Protein 3JXV (pdb70)

InterPro domains:
  IPR001179 FKBP-type peptidyl-prolyl cis-trans isomerase domain [PF00254] (55-145)
  IPR001179 FKBP-type peptidyl-prolyl cis-trans isomerase domain [PF00254] (171-262)
  IPR001179 FKBP-type peptidyl-prolyl cis-trans isomerase domain [PF00254] (287-381)
  IPR001179 FKBP-type peptidyl-prolyl cis-trans isomerase domain [PS50059] (60-148)
  IPR001179 FKBP-type peptidyl-prolyl cis-trans isomerase domain [PS50059] (176-265)
  IPR001179 FKBP-type peptidyl-prolyl cis-trans isomerase domain [PS50059] (293-384)
  IPR011990 Tetratricopeptide-like helical domain superfamily [G3DSA:1.25.40.10] (387-544)
  IPR011990 Tetratricopeptide-like helical domain superfamily [SSF48452] (394-549)
  IPR019734 Tetratricopeptide repeat [PF00515] (484-517)
  IPR019734 Tetratricopeptide repeat [PS50005] (484-517)
  IPR019734 Tetratricopeptide repeat [SM00028] (401-434)
  IPR019734 Tetratricopeptide repeat [SM00028] (450-483)
  IPR019734 Tetratricopeptide repeat [SM00028] (484-517)
  IPR046357 Peptidyl-prolyl cis-trans isomerase domain superfamily [G3DSA:3.10.50.40] (34-151)
  IPR046357 Peptidyl-prolyl cis-trans isomerase domain superfamily [G3DSA:3.10.50.40] (152-265)
  IPR046357 Peptidyl-prolyl cis-trans isomerase domain superfamily [G3DSA:3.10.50.40] (266-386)
  IPR050754 Peptidyl-prolyl cis-trans isomerase FKBP4/5/8-like [PTHR46512] (267-557)

Structure (mmCIF, N/CA/C/O backbone):
data_3JXV
#
_entry.id   3JXV
#
_cell.length_a   69.168
_cell.length_b   31.322
_cell.length_c   96.716
_cell.angle_alpha   90.00
_cell.angle_beta   98.46
_cell.angle_gamma   90.00
#
_symmetry.space_group_name_H-M   'P 1 21 1'
#
loop_
_entity.id
_entity.type
_entity.pdbx_description
1 polymer '70 kDa peptidyl-prolyl isomerase'
2 water water
#
loop_
_atom_site.group_PDB
_atom_site.id
_atom_site.type_symbol
_atom_site.label_atom_id
_atom_site.label_alt_id
_atom_site.label_comp_id
_atom_site.label_asym_id
_atom_site.label_entity_id
_atom_site.label_seq_id
_atom_site.pdbx_PDB_ins_code
_atom_site.Cartn_x
_atom_site.Cartn_y
_atom_site.Cartn_z
_atom_site.occupancy
_atom_site.B_iso_or_equiv
_atom_site.auth_seq_id
_atom_site.auth_comp_id
_atom_site.auth_asym_id
_atom_site.auth_atom_id
_atom_site.pdbx_PDB_model_num
ATOM 1 N N . THR A 1 118 ? 29.344 22.434 84.496 1.00 63.47 148 THR A N 1
ATOM 2 C CA . THR A 1 118 ? 28.608 21.964 83.257 1.00 62.64 148 THR A CA 1
ATOM 3 C C . THR A 1 118 ? 28.652 20.445 83.065 1.00 61.09 148 THR A C 1
ATOM 4 O O . THR A 1 118 ? 29.622 19.790 83.425 1.00 61.24 148 THR A O 1
ATOM 8 N N . SER A 1 119 ? 27.592 19.884 82.498 1.00 59.76 149 SER A N 1
ATOM 9 C CA . SER A 1 119 ? 27.466 18.417 82.394 1.00 58.83 149 SER A CA 1
ATOM 10 C C . SER A 1 119 ? 28.392 17.837 81.307 1.00 57.01 149 SER A C 1
ATOM 11 O O . SER A 1 119 ? 28.484 18.397 80.245 1.00 56.42 149 SER A O 1
ATOM 14 N N . VAL A 1 120 ? 29.079 16.744 81.603 1.00 55.55 150 VAL A N 1
ATOM 15 C CA . VAL A 1 120 ? 30.042 16.132 80.697 1.00 54.68 150 VAL A CA 1
ATOM 16 C C . VAL A 1 120 ? 29.936 14.631 80.885 1.00 55.22 150 VAL A C 1
ATOM 17 O O . VAL A 1 120 ? 30.237 14.115 81.981 1.00 56.47 150 VAL A O 1
ATOM 21 N N . ARG A 1 121 ? 29.498 13.907 79.861 1.00 53.69 151 ARG A N 1
ATOM 22 C CA . ARG A 1 121 ? 29.304 12.470 80.045 1.00 52.65 151 ARG A CA 1
ATOM 23 C C . ARG A 1 121 ? 30.294 11.643 79.285 1.00 52.37 151 ARG A C 1
ATOM 24 O O . ARG A 1 121 ? 30.569 11.877 78.099 1.00 51.62 151 ARG A O 1
ATOM 32 N N . ASP A 1 122 ? 30.768 10.609 79.953 1.00 52.18 152 ASP A N 1
ATOM 33 C CA . ASP A 1 122 ? 31.611 9.637 79.311 1.00 53.54 152 ASP A CA 1
ATOM 34 C C . ASP A 1 122 ? 30.665 8.613 78.791 1.00 52.53 152 ASP A C 1
ATOM 35 O O . ASP A 1 122 ? 30.442 7.570 79.417 1.00 51.93 152 ASP A O 1
ATOM 40 N N . ILE A 1 123 ? 30.125 8.888 77.604 1.00 51.73 153 ILE A N 1
ATOM 41 C CA . ILE A 1 123 ? 28.940 8.160 77.168 1.00 51.42 153 ILE A CA 1
ATOM 42 C C . ILE A 1 123 ? 29.301 6.765 76.731 1.00 52.34 153 ILE A C 1
ATOM 43 O O . ILE A 1 123 ? 28.455 5.878 76.739 1.00 52.49 153 ILE A O 1
ATOM 48 N N . ALA A 1 124 ? 30.565 6.566 76.344 1.00 52.65 154 ALA A N 1
ATOM 49 C CA . ALA A 1 124 ? 31.059 5.261 75.907 1.00 54.07 154 ALA A CA 1
ATOM 50 C C . ALA A 1 124 ? 31.607 4.475 77.114 1.00 55.86 154 ALA A C 1
ATOM 51 O O . ALA A 1 124 ? 31.802 3.251 77.027 1.00 56.47 154 ALA A O 1
ATOM 53 N N . LYS A 1 125 ? 31.841 5.207 78.216 1.00 56.97 155 LYS A N 1
ATOM 54 C CA . LYS A 1 125 ? 32.350 4.688 79.486 1.00 58.72 155 LYS A CA 1
ATOM 55 C C . LYS A 1 125 ? 33.786 4.187 79.278 1.00 58.84 155 LYS A C 1
ATOM 56 O O . LYS A 1 125 ? 34.185 3.142 79.808 1.00 59.31 155 LYS A O 1
ATOM 62 N N . ASP A 1 126 ? 34.518 4.988 78.500 1.00 58.09 156 ASP A N 1
ATOM 63 C CA . ASP A 1 126 ? 35.801 4.682 77.882 1.00 57.22 156 ASP A CA 1
ATOM 64 C C . ASP A 1 126 ? 36.741 5.842 78.041 1.00 55.61 156 ASP A C 1
ATOM 65 O O . ASP A 1 126 ? 37.916 5.683 77.856 1.00 56.71 156 ASP A O 1
ATOM 70 N N . GLY A 1 127 ? 36.223 7.030 78.308 1.00 54.34 157 GLY A N 1
ATOM 71 C CA . GLY A 1 127 ? 36.955 8.271 77.967 1.00 53.10 157 GLY A CA 1
ATOM 72 C C . GLY A 1 127 ? 37.026 8.440 76.426 1.00 51.62 157 GLY A C 1
ATOM 73 O O . GLY A 1 127 ? 37.517 9.448 75.897 1.00 51.79 157 GLY A O 1
ATOM 74 N N . GLY A 1 128 ? 36.519 7.438 75.721 1.00 49.81 158 GLY A N 1
ATOM 75 C CA . GLY A 1 128 ? 36.389 7.481 74.249 1.00 48.15 158 GLY A CA 1
ATOM 76 C C . GLY A 1 128 ? 35.615 8.686 73.741 1.00 46.21 158 GLY A C 1
ATOM 77 O O . GLY A 1 128 ? 36.018 9.333 72.793 1.00 45.79 158 GLY A O 1
ATOM 78 N N . ILE A 1 129 ? 34.485 8.998 74.351 1.00 44.04 159 ILE A N 1
ATOM 79 C CA . ILE A 1 129 ? 33.724 10.166 73.915 1.00 42.66 159 ILE A CA 1
ATOM 80 C C . ILE A 1 129 ? 33.240 10.905 75.113 1.00 42.52 159 ILE A C 1
ATOM 81 O O . ILE A 1 129 ? 32.534 10.328 75.923 1.00 40.85 159 ILE A O 1
ATOM 86 N N . PHE A 1 130 ? 33.565 12.184 75.210 1.00 42.74 160 PHE A N 1
ATOM 87 C CA . PHE A 1 130 ? 32.988 12.944 76.274 1.00 44.82 160 PHE A CA 1
ATOM 88 C C . PHE A 1 130 ? 32.001 13.890 75.652 1.00 45.19 160 PHE A C 1
ATOM 89 O O . PHE A 1 130 ? 32.374 14.712 74.803 1.00 44.23 160 PHE A O 1
ATOM 97 N N . LYS A 1 131 ? 30.758 13.818 76.107 1.00 44.48 161 LYS A N 1
ATOM 98 C CA . LYS A 1 131 ? 29.798 14.775 75.635 1.00 43.99 161 LYS A CA 1
ATOM 99 C C . LYS A 1 131 ? 29.658 15.896 76.617 1.00 43.82 161 LYS A C 1
ATOM 100 O O . LYS A 1 131 ? 29.347 15.676 77.767 1.00 45.31 161 LYS A O 1
ATOM 106 N N . LYS A 1 132 ? 29.792 17.123 76.176 1.00 42.98 162 LYS A N 1
ATOM 107 C CA . LYS A 1 132 ? 29.613 18.273 77.053 1.00 44.43 162 LYS A CA 1
ATOM 108 C C . LYS A 1 132 ? 28.389 19.068 76.654 1.00 44.20 162 LYS A C 1
ATOM 109 O O . LYS A 1 132 ? 28.334 19.566 75.540 1.00 43.01 162 LYS A O 1
ATOM 115 N N . ILE A 1 133 ? 27.421 19.182 77.562 1.00 44.48 163 ILE A N 1
ATOM 116 C CA . ILE A 1 133 ? 26.131 19.787 77.275 1.00 45.02 163 ILE A CA 1
ATOM 117 C C . ILE A 1 133 ? 26.232 21.285 77.302 1.00 46.38 163 ILE A C 1
ATOM 118 O O . ILE A 1 133 ? 26.506 21.851 78.361 1.00 47.35 163 ILE A O 1
ATOM 123 N N . LEU A 1 134 ? 26.070 21.945 76.154 1.00 45.80 164 LEU A N 1
ATOM 124 C CA . LEU A 1 134 ? 26.025 23.399 76.061 1.00 47.23 164 LEU A CA 1
ATOM 125 C C . LEU A 1 134 ? 24.600 23.996 76.144 1.00 48.83 164 LEU A C 1
ATOM 126 O O . LEU A 1 134 ? 24.408 25.197 76.503 1.00 49.46 164 LEU A O 1
ATOM 131 N N . LYS A 1 135 ? 23.604 23.180 75.778 1.00 48.76 165 LYS A N 1
ATOM 132 C CA . LYS A 1 135 ? 22.188 23.598 75.834 1.00 48.22 165 LYS A CA 1
ATOM 133 C C . LYS A 1 135 ? 21.431 22.328 76.084 1.00 48.36 165 LYS A C 1
ATOM 134 O O . LYS A 1 135 ? 21.623 21.338 75.392 1.00 46.09 165 LYS A O 1
ATOM 140 N N . GLU A 1 136 ? 20.633 22.338 77.148 1.00 48.00 166 GLU A N 1
ATOM 141 C CA . GLU A 1 136 ? 19.845 21.199 77.548 1.00 49.66 166 GLU A CA 1
ATOM 142 C C . GLU A 1 136 ? 18.693 21.034 76.576 1.00 49.10 166 GLU A C 1
ATOM 143 O O . GLU A 1 136 ? 18.163 22.015 76.104 1.00 47.48 166 GLU A O 1
ATOM 149 N N . GLY A 1 137 ? 18.320 19.796 76.299 1.00 49.30 167 GLY A N 1
ATOM 150 C CA . GLY A 1 137 ? 17.205 19.565 75.408 1.00 52.91 167 GLY A CA 1
ATOM 151 C C . GLY A 1 137 ? 15.904 19.479 76.174 1.00 55.41 167 GLY A C 1
ATOM 152 O O . GLY A 1 137 ? 15.895 19.559 77.409 1.00 55.68 167 GLY A O 1
ATOM 153 N N . ASP A 1 138 ? 14.809 19.308 75.449 1.00 57.13 168 ASP A N 1
ATOM 154 C CA . ASP A 1 138 ? 13.478 19.248 76.019 1.00 59.96 168 ASP A CA 1
ATOM 155 C C . ASP A 1 138 ? 13.085 17.793 76.255 1.00 60.47 168 ASP A C 1
ATOM 156 O O . ASP A 1 138 ? 13.497 16.908 75.504 1.00 61.67 168 ASP A O 1
ATOM 161 N N . LYS A 1 139 ? 12.303 17.541 77.305 1.00 61.23 169 LYS A N 1
ATOM 162 C CA . LYS A 1 139 ? 11.552 16.278 77.466 1.00 61.68 169 LYS A CA 1
ATOM 163 C C . LYS A 1 139 ? 12.315 15.178 78.145 1.00 61.39 169 LYS A C 1
ATOM 164 O O . LYS A 1 139 ? 13.301 15.428 78.791 1.00 62.97 169 LYS A O 1
ATOM 170 N N . TRP A 1 140 ? 11.844 13.947 78.036 1.00 61.12 170 TRP A N 1
ATOM 171 C CA . TRP A 1 140 ? 12.618 12.836 78.552 1.00 60.91 170 TRP A CA 1
ATOM 172 C C . TRP A 1 140 ? 13.157 11.900 77.461 1.00 57.69 170 TRP A C 1
ATOM 173 O O . TRP A 1 140 ? 14.000 11.058 77.724 1.00 57.54 170 TRP A O 1
ATOM 184 N N . GLU A 1 141 ? 12.682 12.041 76.242 1.00 53.41 171 GLU A N 1
ATOM 185 C CA . GLU A 1 141 ? 12.939 11.007 75.264 1.00 50.72 171 GLU A CA 1
ATOM 186 C C . GLU A 1 141 ? 14.332 11.245 74.634 1.00 45.39 171 GLU A C 1
ATOM 187 O O . GLU A 1 141 ? 14.748 12.394 74.479 1.00 42.88 171 GLU A O 1
ATOM 193 N N . ASN A 1 142 ? 15.008 10.153 74.335 1.00 42.61 172 ASN A N 1
ATOM 194 C CA . ASN A 1 142 ? 16.248 10.103 73.477 1.00 40.88 172 ASN A CA 1
ATOM 195 C C . ASN A 1 142 ? 15.940 9.199 72.291 1.00 38.98 172 ASN A C 1
ATOM 196 O O . ASN A 1 142 ? 15.215 8.248 72.405 1.00 37.58 172 ASN A O 1
ATOM 201 N N . PRO A 1 143 ? 16.599 9.432 71.162 1.00 37.30 173 PRO A N 1
ATOM 202 C CA . PRO A 1 143 ? 16.412 8.506 70.073 1.00 36.05 173 PRO A CA 1
ATOM 203 C C . PRO A 1 143 ? 17.058 7.137 70.305 1.00 36.64 173 PRO A C 1
ATOM 204 O O . PRO A 1 143 ? 18.019 7.073 71.028 1.00 38.07 173 PRO A O 1
ATOM 208 N N . LYS A 1 144 ? 16.622 6.114 69.566 1.00 34.74 174 LYS A N 1
ATOM 209 C CA . LYS A 1 144 ? 17.074 4.731 69.640 1.00 34.72 174 LYS A CA 1
ATOM 210 C C . LYS A 1 144 ? 17.599 4.283 68.323 1.00 35.27 174 LYS A C 1
ATOM 211 O O . LYS A 1 144 ? 17.442 4.974 67.288 1.00 34.87 174 LYS A O 1
ATOM 217 N N . ASP A 1 145 ? 18.263 3.141 68.328 1.00 34.64 175 ASP A N 1
ATOM 218 C CA . ASP A 1 145 ? 18.929 2.632 67.140 1.00 34.85 175 ASP A CA 1
ATOM 219 C C . ASP A 1 145 ? 18.149 2.733 65.853 1.00 32.59 175 ASP A C 1
ATOM 220 O O . ASP A 1 145 ? 18.719 3.016 64.800 1.00 32.65 175 ASP A O 1
ATOM 225 N N . PRO A 1 146 ? 16.850 2.379 65.889 1.00 32.49 176 PRO A N 1
ATOM 226 C CA . PRO A 1 146 ? 16.239 2.389 64.549 1.00 30.35 176 PRO A CA 1
ATOM 227 C C . PRO A 1 146 ? 15.778 3.764 64.068 1.00 30.62 176 PRO A C 1
ATOM 228 O O . PRO A 1 146 ? 15.394 3.880 62.952 1.00 28.52 176 PRO A O 1
ATOM 232 N N . ASP A 1 147 ? 15.848 4.765 64.900 1.00 29.27 177 ASP A N 1
ATOM 233 C CA . ASP A 1 147 ? 15.119 6.037 64.656 1.00 31.11 177 ASP A CA 1
ATOM 234 C C . ASP A 1 147 ? 15.848 6.803 63.604 1.00 30.87 177 ASP A C 1
ATOM 235 O O . ASP A 1 147 ? 17.036 6.572 63.387 1.00 31.17 177 ASP A O 1
ATOM 240 N N . GLU A 1 148 ? 15.182 7.779 63.012 1.00 30.99 178 GLU A N 1
ATOM 241 C CA . GLU A 1 148 ? 15.845 8.582 62.065 1.00 28.69 178 GLU A CA 1
ATOM 242 C C . GLU A 1 148 ? 15.991 9.952 62.694 1.00 28.76 178 GLU A C 1
ATOM 243 O O . GLU A 1 148 ? 14.995 10.687 62.927 1.00 27.01 178 GLU A O 1
ATOM 249 N N . VAL A 1 149 ? 17.231 10.350 62.929 1.00 26.88 179 VAL A N 1
ATOM 250 C CA . VAL A 1 149 ? 17.459 11.610 63.685 1.00 27.10 179 VAL A CA 1
ATOM 251 C C . VAL A 1 149 ? 17.811 12.706 62.701 1.00 26.97 179 VAL A C 1
ATOM 252 O O . VAL A 1 149 ? 18.328 12.398 61.624 1.00 26.28 179 VAL A O 1
ATOM 256 N N . PHE A 1 150 ? 17.613 13.959 63.110 1.00 24.63 180 PHE A N 1
ATOM 257 C CA . PHE A 1 150 ? 17.941 15.105 62.259 1.00 26.27 180 PHE A CA 1
ATOM 258 C C . PHE A 1 150 ? 18.875 15.945 63.135 1.00 27.94 180 PHE A C 1
ATOM 259 O O . PHE A 1 150 ? 18.486 16.313 64.236 1.00 25.72 180 PHE A O 1
ATOM 267 N N . VAL A 1 151 ? 20.119 16.186 62.674 1.00 26.80 181 VAL A N 1
ATOM 268 C CA . VAL A 1 151 ? 21.097 16.856 63.475 1.00 28.35 181 VAL A CA 1
ATOM 269 C C . VAL A 1 151 ? 21.774 17.938 62.656 1.00 30.60 181 VAL A C 1
ATOM 270 O O . VAL A 1 151 ? 21.716 17.970 61.396 1.00 28.79 181 VAL A O 1
ATOM 274 N N . LYS A 1 152 ? 22.458 18.806 63.359 1.00 30.91 182 LYS A N 1
ATOM 275 C CA . LYS A 1 152 ? 23.419 19.669 62.700 1.00 32.26 182 LYS A CA 1
ATOM 276 C C . LYS A 1 152 ? 24.706 19.459 63.455 1.00 32.59 182 LYS A C 1
ATOM 277 O O . LYS A 1 152 ? 24.665 19.093 64.671 1.00 30.73 182 LYS A O 1
ATOM 283 N N . TYR A 1 153 ? 25.840 19.712 62.793 1.00 30.74 183 TYR A N 1
ATOM 284 C CA . TYR A 1 153 ? 27.090 19.510 63.505 1.00 32.22 183 TYR A CA 1
ATOM 285 C C . TYR A 1 153 ? 28.198 20.235 62.797 1.00 33.51 183 TYR A C 1
ATOM 286 O O . TYR A 1 153 ? 28.074 20.592 61.615 1.00 33.23 183 TYR A O 1
ATOM 295 N N . GLU A 1 154 ? 29.268 20.446 63.542 1.00 34.77 184 GLU A N 1
ATOM 296 C CA . GLU A 1 154 ? 30.508 20.798 62.953 1.00 36.94 184 GLU A CA 1
ATOM 297 C C . GLU A 1 154 ? 31.599 19.976 63.612 1.00 36.07 184 GLU A C 1
ATOM 298 O O . GLU A 1 154 ? 31.739 19.918 64.831 1.00 36.11 184 GLU A O 1
ATOM 304 N N . ALA A 1 155 ? 32.357 19.302 62.794 1.00 34.45 185 ALA A N 1
ATOM 305 C CA . ALA A 1 155 ? 33.366 18.384 63.340 1.00 34.91 185 ALA A CA 1
ATOM 306 C C . ALA A 1 155 ? 34.722 18.958 63.009 1.00 36.12 185 ALA A C 1
ATOM 307 O O . ALA A 1 155 ? 34.975 19.340 61.857 1.00 36.26 185 ALA A O 1
ATOM 309 N N . ARG A 1 156 ? 35.592 19.032 64.001 1.00 38.01 186 ARG A N 1
ATOM 310 C CA . ARG A 1 156 ? 36.874 19.686 63.820 1.00 39.32 186 ARG A CA 1
ATOM 311 C C . ARG A 1 156 ? 37.961 18.805 64.401 1.00 41.34 186 ARG A C 1
ATOM 312 O O . ARG A 1 156 ? 37.718 17.932 65.276 1.00 39.17 186 ARG A O 1
ATOM 320 N N . LEU A 1 157 ? 39.168 19.042 63.889 1.00 42.72 187 LEU A N 1
ATOM 321 C CA . LEU A 1 157 ? 40.385 18.553 64.505 1.00 45.52 187 LEU A CA 1
ATOM 322 C C . LEU A 1 157 ? 40.674 19.429 65.752 1.00 47.13 187 LEU A C 1
ATOM 323 O O . LEU A 1 157 ? 40.102 20.513 65.889 1.00 46.62 187 LEU A O 1
ATOM 328 N N . GLU A 1 158 ? 41.584 18.986 66.635 1.00 49.61 188 GLU A N 1
ATOM 329 C CA . GLU A 1 158 ? 41.917 19.821 67.801 1.00 52.89 188 GLU A CA 1
ATOM 330 C C . GLU A 1 158 ? 42.435 21.194 67.455 1.00 52.87 188 GLU A C 1
ATOM 331 O O . GLU A 1 158 ? 42.297 22.108 68.250 1.00 54.01 188 GLU A O 1
ATOM 337 N N . ASP A 1 159 ? 43.023 21.376 66.287 1.00 53.36 189 ASP A N 1
ATOM 338 C CA . ASP A 1 159 ? 43.498 22.719 65.952 1.00 53.93 189 ASP A CA 1
ATOM 339 C C . ASP A 1 159 ? 42.434 23.603 65.354 1.00 53.57 189 ASP A C 1
ATOM 340 O O . ASP A 1 159 ? 42.735 24.718 64.899 1.00 53.96 189 ASP A O 1
ATOM 345 N N . GLY A 1 160 ? 41.180 23.148 65.348 1.00 51.17 190 GLY A N 1
ATOM 346 C CA . GLY A 1 160 ? 40.143 24.030 64.863 1.00 49.77 190 GLY A CA 1
ATOM 347 C C . GLY A 1 160 ? 39.833 23.837 63.405 1.00 48.13 190 GLY A C 1
ATOM 348 O O . GLY A 1 160 ? 38.862 24.373 62.925 1.00 48.14 190 GLY A O 1
ATOM 349 N N . THR A 1 161 ? 40.624 23.029 62.702 1.00 46.80 191 THR A N 1
ATOM 350 C CA . THR A 1 161 ? 40.315 22.706 61.309 1.00 45.44 191 THR A CA 1
ATOM 351 C C . THR A 1 161 ? 38.959 21.974 61.191 1.00 44.43 191 THR A C 1
ATOM 352 O O . THR A 1 161 ? 38.772 20.936 61.807 1.00 43.73 191 THR A O 1
ATOM 356 N N . VAL A 1 162 ? 38.079 22.457 60.317 1.00 43.16 192 VAL A N 1
ATOM 357 C CA . VAL A 1 162 ? 36.760 21.922 60.195 1.00 42.38 192 VAL A CA 1
ATOM 358 C C . VAL A 1 162 ? 36.871 20.846 59.164 1.00 42.91 192 VAL A C 1
ATOM 359 O O . VAL A 1 162 ? 37.260 21.135 58.039 1.00 43.61 192 VAL A O 1
ATOM 363 N N . VAL A 1 163 ? 36.539 19.619 59.518 1.00 39.25 193 VAL A N 1
ATOM 364 C CA . VAL A 1 163 ? 36.663 18.542 58.554 1.00 40.61 193 VAL A CA 1
ATOM 365 C C . VAL A 1 163 ? 35.307 18.155 57.995 1.00 39.35 193 VAL A C 1
ATOM 366 O O . VAL A 1 163 ? 35.224 17.630 56.880 1.00 38.18 193 VAL A O 1
ATOM 370 N N . SER A 1 164 ? 34.229 18.432 58.741 1.00 37.74 194 SER A N 1
ATOM 371 C CA . SER A 1 164 ? 32.907 18.178 58.210 1.00 37.23 194 SER A CA 1
ATOM 372 C C . SER A 1 164 ? 31.894 19.028 58.930 1.00 37.50 194 SER A C 1
ATOM 373 O O . SER A 1 164 ? 32.142 19.444 60.068 1.00 35.96 194 SER A O 1
ATOM 376 N N . LYS A 1 165 ? 30.776 19.303 58.275 1.00 34.88 195 LYS A N 1
ATOM 377 C CA . LYS A 1 165 ? 29.820 20.246 58.843 1.00 38.07 195 LYS A CA 1
ATOM 378 C C . LYS A 1 165 ? 28.498 19.947 58.180 1.00 36.39 195 LYS A C 1
ATOM 379 O O . LYS A 1 165 ? 28.481 19.622 56.998 1.00 36.63 195 LYS A O 1
ATOM 385 N N . SER A 1 166 ? 27.399 20.140 58.893 1.00 34.29 196 SER A N 1
ATOM 386 C CA . SER A 1 166 ? 26.107 20.063 58.248 1.00 34.33 196 SER A CA 1
ATOM 387 C C . SER A 1 166 ? 25.152 20.997 58.968 1.00 34.47 196 SER A C 1
ATOM 388 O O . SER A 1 166 ? 25.096 20.998 60.195 1.00 34.10 196 SER A O 1
ATOM 391 N N . GLU A 1 167 ? 24.369 21.743 58.214 1.00 33.69 197 GLU A N 1
ATOM 392 C CA . GLU A 1 167 ? 23.324 22.600 58.789 1.00 36.96 197 GLU A CA 1
ATOM 393 C C . GLU A 1 167 ? 22.050 21.778 58.889 1.00 35.72 197 GLU A C 1
ATOM 394 O O . GLU A 1 167 ? 20.979 22.283 59.281 1.00 38.06 197 GLU A O 1
ATOM 400 N N . GLY 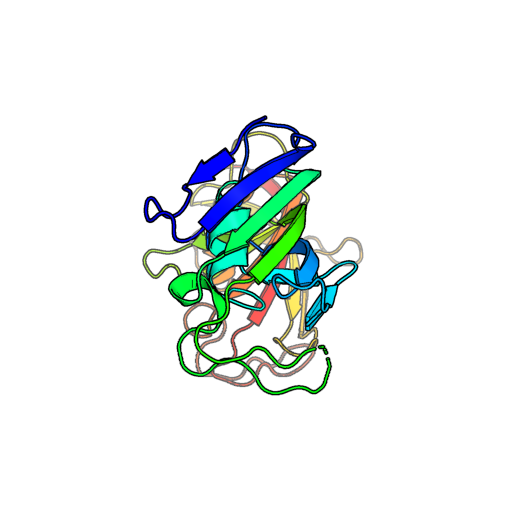A 1 168 ? 22.125 20.492 58.586 1.00 34.89 198 GLY A N 1
ATOM 401 C CA . GLY A 1 168 ? 20.981 19.618 58.879 1.00 32.61 198 GLY A CA 1
ATOM 402 C C . GLY A 1 168 ? 21.005 18.341 58.084 1.00 33.11 198 GLY A C 1
ATOM 403 O O . GLY A 1 168 ? 20.948 18.379 56.858 1.00 32.24 198 GLY A O 1
ATOM 404 N N . VAL A 1 169 ? 21.089 17.192 58.743 1.00 30.21 199 VAL A N 1
ATOM 405 C CA . VAL A 1 169 ? 21.133 15.964 57.973 1.00 30.11 199 VAL A CA 1
ATOM 406 C C . VAL A 1 169 ? 20.451 14.917 58.821 1.00 29.34 199 VAL A C 1
ATOM 407 O O . VAL A 1 169 ? 20.470 15.011 60.055 1.00 26.38 199 VAL A O 1
ATOM 411 N N . GLU A 1 170 ? 19.781 13.953 58.178 1.00 27.26 200 GLU A N 1
ATOM 412 C CA . GLU A 1 170 ? 19.101 12.915 58.855 1.00 30.74 200 GLU A CA 1
ATOM 413 C C . GLU A 1 170 ? 19.846 11.591 58.687 1.00 30.68 200 GLU A C 1
ATOM 414 O O . GLU A 1 170 ? 20.429 11.339 57.652 1.00 32.54 200 GLU A O 1
ATOM 420 N N . PHE A 1 171 ? 19.803 10.740 59.691 1.00 29.92 201 PHE A N 1
ATOM 421 C CA . PHE A 1 171 ? 20.326 9.401 59.471 1.00 28.77 201 PHE A CA 1
ATOM 422 C C . PHE A 1 171 ? 19.632 8.500 60.417 1.00 29.03 201 PHE A C 1
ATOM 423 O O . PHE A 1 171 ? 19.101 8.948 61.458 1.00 27.18 201 PHE A O 1
ATOM 431 N N . THR A 1 172 ? 19.749 7.208 60.122 1.00 28.03 202 THR A N 1
ATOM 432 C CA . THR A 1 172 ? 19.266 6.210 61.038 1.00 30.84 202 THR A CA 1
ATOM 433 C C . THR A 1 172 ? 20.357 5.977 62.048 1.00 30.25 202 THR A C 1
ATOM 434 O O . THR A 1 172 ? 21.518 5.732 61.712 1.00 30.47 202 THR A O 1
ATOM 438 N N . VAL A 1 173 ? 19.977 6.076 63.306 1.00 30.55 203 VAL A N 1
ATOM 439 C CA . VAL A 1 173 ? 20.924 5.984 64.346 1.00 32.14 203 VAL A CA 1
ATOM 440 C C . VAL A 1 173 ? 21.901 4.801 64.134 1.00 35.33 203 VAL A C 1
ATOM 441 O O . VAL A 1 173 ? 23.093 5.062 64.015 1.00 35.04 203 VAL A O 1
ATOM 445 N N . LYS A 1 174 ? 21.392 3.558 64.035 1.00 37.25 204 LYS A N 1
ATOM 446 C CA . LYS A 1 174 ? 22.255 2.387 63.893 1.00 41.23 204 LYS A CA 1
ATOM 447 C C . LYS A 1 174 ? 23.133 2.382 62.654 1.00 40.87 204 LYS A C 1
ATOM 448 O O . LYS A 1 174 ? 24.124 1.694 62.652 1.00 40.75 204 LYS A O 1
ATOM 454 N N . ASP A 1 175 ? 22.774 3.119 61.598 1.00 41.43 205 ASP A N 1
ATOM 455 C CA . ASP A 1 175 ? 23.625 3.197 60.429 1.00 40.93 205 ASP A CA 1
ATOM 456 C C . ASP A 1 175 ? 24.747 4.232 60.598 1.00 40.77 205 ASP A C 1
ATOM 457 O O . ASP A 1 175 ? 25.724 4.229 59.848 1.00 40.24 205 ASP A O 1
ATOM 462 N N . GLY A 1 176 ? 24.555 5.164 61.526 1.00 38.35 206 GLY A N 1
ATOM 463 C CA . GLY A 1 176 ? 25.579 6.171 61.821 1.00 35.53 206 GLY A CA 1
ATOM 464 C C . GLY A 1 176 ? 25.691 7.228 60.748 1.00 33.06 206 GLY A C 1
ATOM 465 O O . GLY A 1 176 ? 25.073 7.168 59.693 1.00 31.32 206 GLY A O 1
ATOM 466 N N . HIS A 1 177 ? 26.446 8.253 61.081 1.00 31.83 207 HIS A N 1
ATOM 467 C CA . HIS A 1 177 ? 26.779 9.245 60.165 1.00 30.83 207 HIS A CA 1
ATOM 468 C C . HIS A 1 177 ? 28.125 9.789 60.634 1.00 30.76 207 HIS A C 1
ATOM 469 O O . HIS A 1 177 ? 28.317 10.037 61.854 1.00 31.95 207 HIS A O 1
ATOM 476 N N . LEU A 1 178 ? 28.996 9.998 59.644 1.00 31.90 208 LEU A N 1
ATOM 477 C CA . LEU A 1 178 ? 30.324 10.645 59.768 1.00 33.38 208 LEU A CA 1
ATOM 478 C C . LEU A 1 178 ? 31.267 9.670 60.493 1.00 34.93 208 LEU A C 1
ATOM 479 O O . LEU A 1 178 ? 32.259 9.212 59.919 1.00 34.47 208 LEU A O 1
ATOM 484 N N . CYS A 1 179 ? 30.993 9.392 61.767 1.00 34.14 209 CYS A N 1
ATOM 485 C CA . CYS A 1 179 ? 31.904 8.469 62.492 1.00 37.35 209 CYS A CA 1
ATOM 486 C C . CYS A 1 179 ? 31.141 7.943 63.660 1.00 35.86 209 CYS A C 1
ATOM 487 O O . CYS A 1 179 ? 30.111 8.497 63.947 1.00 36.06 209 CYS A O 1
ATOM 490 N N . PRO A 1 180 ? 31.607 6.812 64.272 1.00 36.93 210 PRO A N 1
ATOM 491 C CA . PRO A 1 180 ? 30.813 6.189 65.361 1.00 37.23 210 PRO A CA 1
ATOM 492 C C . PRO A 1 180 ? 30.355 7.178 66.429 1.00 36.46 210 PRO A C 1
ATOM 493 O O . PRO A 1 180 ? 29.326 6.970 67.012 1.00 38.28 210 PRO A O 1
ATOM 497 N N . ALA A 1 181 ? 31.052 8.274 66.689 1.00 36.30 211 ALA A N 1
ATOM 498 C CA . ALA A 1 181 ? 30.636 9.092 67.823 1.00 35.89 211 ALA A CA 1
ATOM 499 C C . ALA A 1 181 ? 29.225 9.765 67.712 1.00 36.14 211 ALA A C 1
ATOM 500 O O . ALA A 1 181 ? 28.587 10.059 68.740 1.00 35.03 211 ALA A O 1
ATOM 502 N N . LEU A 1 182 ? 28.762 10.060 66.492 1.00 34.81 212 LEU A N 1
ATOM 503 C CA . LEU A 1 182 ? 27.497 10.791 66.362 1.00 34.64 212 LEU A CA 1
ATOM 504 C C . LEU A 1 182 ? 26.347 9.921 66.815 1.00 33.95 212 LEU A C 1
ATOM 505 O O . LEU A 1 182 ? 25.491 10.401 67.499 1.00 31.24 212 LEU A O 1
ATOM 510 N N . ALA A 1 183 ? 26.318 8.656 66.391 1.00 33.10 213 ALA A N 1
ATOM 511 C CA . ALA A 1 183 ? 25.212 7.802 66.718 1.00 35.03 213 ALA A CA 1
ATOM 512 C C . ALA A 1 183 ? 25.269 7.474 68.230 1.00 36.07 213 ALA A C 1
ATOM 513 O O . ALA A 1 183 ? 24.242 7.568 68.945 1.00 35.11 213 ALA A O 1
ATOM 515 N N . LYS A 1 184 ? 26.458 7.126 68.729 1.00 33.76 214 LYS A N 1
ATOM 516 C CA . LYS A 1 184 ? 26.602 7.020 70.176 1.00 34.50 214 LYS A CA 1
ATOM 517 C C . LYS A 1 184 ? 26.107 8.251 70.916 1.00 33.60 214 LYS A C 1
ATOM 518 O O . LYS A 1 184 ? 25.309 8.121 71.813 1.00 35.16 214 LYS A O 1
ATOM 524 N N . ALA A 1 185 ? 26.559 9.455 70.546 1.00 33.48 215 ALA A N 1
ATOM 525 C CA . ALA A 1 185 ? 26.142 10.683 71.167 1.00 33.56 215 ALA A CA 1
ATOM 526 C C . ALA A 1 185 ? 24.592 10.833 71.144 1.00 34.63 215 ALA A C 1
ATOM 527 O O . ALA A 1 185 ? 23.980 11.070 72.207 1.00 33.86 215 ALA A O 1
ATOM 529 N N . VAL A 1 186 ? 23.966 10.785 69.956 1.00 33.22 216 VAL A N 1
ATOM 530 C CA . VAL A 1 186 ? 22.522 11.184 69.876 1.00 32.15 216 VAL A CA 1
ATOM 531 C C . VAL A 1 186 ? 21.654 10.287 70.715 1.00 32.81 216 VAL A C 1
ATOM 532 O O . VAL A 1 186 ? 20.646 10.744 71.193 1.00 33.64 216 VAL A O 1
ATOM 536 N N . LYS A 1 187 ? 22.024 9.014 70.887 1.00 34.04 217 LYS A N 1
ATOM 537 C CA . LYS A 1 187 ? 21.192 8.097 71.700 1.00 35.31 217 LYS A CA 1
ATOM 538 C C . LYS A 1 187 ? 21.160 8.551 73.134 1.00 36.57 217 LYS A C 1
ATOM 539 O O . LYS A 1 187 ? 20.437 7.952 73.940 1.00 37.47 217 LYS A O 1
ATOM 545 N N . THR A 1 188 ? 21.941 9.589 73.474 1.00 36.32 218 THR A N 1
ATOM 546 C CA . THR A 1 188 ? 22.004 10.050 74.850 1.00 34.92 218 THR A CA 1
ATOM 547 C C . THR A 1 188 ? 21.458 11.473 74.957 1.00 34.89 218 THR A C 1
ATOM 548 O O . THR A 1 188 ? 21.456 12.076 76.032 1.00 34.03 218 THR A O 1
ATOM 552 N N . MET A 1 189 ? 20.945 12.002 73.853 1.00 33.11 219 MET A N 1
ATOM 553 C CA . MET A 1 189 ? 20.602 13.396 73.771 1.00 34.47 219 MET A CA 1
ATOM 554 C C . MET A 1 189 ? 19.098 13.563 73.727 1.00 34.59 219 MET A C 1
ATOM 555 O O . MET A 1 189 ? 18.398 12.668 73.304 1.00 32.38 219 MET A O 1
ATOM 560 N N . LYS A 1 190 ? 18.640 14.733 74.112 1.00 34.74 220 LYS A N 1
ATOM 561 C CA . LYS A 1 190 ? 17.236 15.007 74.079 1.00 37.99 220 LYS A CA 1
ATOM 562 C C . LYS A 1 190 ? 17.025 16.005 72.970 1.00 36.67 220 LYS A C 1
ATOM 563 O O . LYS A 1 190 ? 17.954 16.638 72.476 1.00 36.34 220 LYS A O 1
ATOM 569 N N . LYS A 1 191 ? 15.768 16.193 72.632 1.00 37.72 221 LYS A N 1
ATOM 570 C CA . LYS A 1 191 ? 15.391 17.113 71.597 1.00 36.20 221 LYS A CA 1
ATOM 571 C C . LYS A 1 191 ? 15.839 18.525 71.855 1.00 37.40 221 LYS A C 1
ATOM 572 O O . LYS A 1 191 ? 15.469 19.147 72.858 1.00 38.04 221 LYS A O 1
ATOM 578 N N . GLY A 1 192 ? 16.592 19.088 70.920 1.00 34.88 222 GLY A N 1
ATOM 579 C CA . GLY A 1 192 ? 17.111 20.404 71.096 1.00 35.22 222 GLY A CA 1
ATOM 580 C C . GLY A 1 192 ? 18.448 20.375 71.855 1.00 35.54 222 GLY A C 1
ATOM 581 O O . GLY A 1 192 ? 19.095 21.368 71.954 1.00 36.97 222 GLY A O 1
ATOM 582 N N . GLU A 1 193 ? 18.886 19.256 72.381 1.00 35.15 223 GLU A N 1
ATOM 583 C CA . GLU A 1 193 ? 20.171 19.299 73.040 1.00 36.89 223 GLU A CA 1
ATOM 584 C C . GLU A 1 193 ? 21.326 19.707 72.146 1.00 36.60 223 GLU A C 1
ATOM 585 O O . GLU A 1 193 ? 21.316 19.355 70.965 1.00 36.18 223 GLU A O 1
ATOM 591 N N . LYS A 1 194 ? 22.264 20.535 72.652 1.00 36.39 224 LYS A N 1
ATOM 592 C CA . LYS A 1 194 ? 23.437 20.986 71.866 1.00 36.90 224 LYS A CA 1
ATOM 593 C C . LYS A 1 194 ? 24.654 20.633 72.694 1.00 38.48 224 LYS A C 1
ATOM 594 O O . LYS A 1 194 ? 24.668 20.916 73.949 1.00 37.65 224 LYS A O 1
ATOM 600 N N . VAL A 1 195 ? 25.642 19.987 72.059 1.00 36.66 225 VAL A N 1
ATOM 601 C CA . VAL A 1 195 ? 26.757 19.377 72.798 1.00 34.86 225 VAL A CA 1
ATOM 602 C C . VAL A 1 195 ? 28.058 19.661 72.092 1.00 36.43 225 VAL A C 1
ATOM 603 O O . VAL A 1 195 ? 28.041 20.062 70.917 1.00 35.14 225 VAL A O 1
ATOM 607 N N . LEU A 1 196 ? 29.182 19.463 72.805 1.00 38.69 226 LEU A N 1
ATOM 608 C CA . LEU A 1 196 ? 30.542 19.469 72.193 1.00 39.95 226 LEU A CA 1
ATOM 609 C C . LEU A 1 196 ? 31.052 18.106 72.531 1.00 39.92 226 LEU A C 1
ATOM 610 O O . LEU A 1 196 ? 30.990 17.734 73.711 1.00 40.46 226 LEU A O 1
ATOM 615 N N . LEU A 1 197 ? 31.403 17.287 71.535 1.00 39.41 227 LEU A N 1
ATOM 616 C CA . LEU A 1 197 ? 31.973 15.953 71.788 1.00 39.61 227 LEU A CA 1
ATOM 617 C C . LEU A 1 197 ? 33.520 16.040 71.694 1.00 41.10 227 LEU A C 1
ATOM 618 O O . LEU A 1 197 ? 34.061 16.674 70.761 1.00 41.62 227 LEU A O 1
ATOM 623 N N . ALA A 1 198 ? 34.211 15.440 72.665 1.00 40.44 228 ALA A N 1
ATOM 624 C CA . ALA A 1 198 ? 35.678 15.313 72.596 1.00 40.99 228 ALA A CA 1
ATOM 625 C C . ALA A 1 198 ? 35.788 13.882 72.238 1.00 40.37 228 ALA A C 1
ATOM 626 O O . ALA A 1 198 ? 35.306 13.015 73.005 1.00 41.17 228 ALA A O 1
ATOM 628 N N . VAL A 1 199 ? 36.313 13.593 71.039 1.00 40.35 229 VAL A N 1
ATOM 629 C CA . VAL A 1 199 ? 36.246 12.207 70.564 1.00 39.24 229 VAL A CA 1
ATOM 630 C C . VAL A 1 199 ? 37.679 11.644 70.288 1.00 41.47 229 VAL A C 1
ATOM 631 O O . VAL A 1 199 ? 38.473 12.236 69.497 1.00 38.76 229 VAL A O 1
ATOM 635 N N . LYS A 1 200 ? 37.960 10.478 70.867 1.00 42.10 230 LYS A N 1
ATOM 636 C CA . LYS A 1 200 ? 39.178 9.730 70.541 1.00 43.25 230 LYS A CA 1
ATOM 637 C C . LYS A 1 200 ? 39.044 8.962 69.215 1.00 43.06 230 LYS A C 1
ATOM 638 O O . LYS A 1 200 ? 37.939 8.564 68.799 1.00 42.30 230 LYS A O 1
ATOM 644 N N . PRO A 1 201 ? 40.195 8.641 68.590 1.00 42.51 231 PRO A N 1
ATOM 645 C CA . PRO A 1 201 ? 40.227 8.095 67.262 1.00 41.71 231 PRO A CA 1
ATOM 646 C C . PRO A 1 201 ? 39.467 6.809 67.198 1.00 42.13 231 PRO A C 1
ATOM 647 O O . PRO A 1 201 ? 38.875 6.486 66.166 1.00 40.88 231 PRO A O 1
ATOM 651 N N . GLN A 1 202 ? 39.457 6.068 68.295 1.00 42.68 232 GLN A N 1
ATOM 652 C CA . GLN A 1 202 ? 38.622 4.859 68.383 1.00 44.88 232 GLN A CA 1
ATOM 653 C C . GLN A 1 202 ? 37.165 5.123 67.933 1.00 43.18 232 GLN A C 1
ATOM 654 O O . GLN A 1 202 ? 36.532 4.278 67.295 1.00 44.71 232 GLN A O 1
ATOM 660 N N . TYR A 1 203 ? 36.640 6.281 68.284 1.00 41.31 233 TYR A N 1
ATOM 661 C CA . TYR A 1 203 ? 35.218 6.578 67.959 1.00 41.26 233 TYR A CA 1
ATOM 662 C C . TYR A 1 203 ? 35.142 7.604 66.831 1.00 40.05 233 TYR A C 1
ATOM 663 O O . TYR A 1 203 ? 34.072 8.091 66.485 1.00 38.34 233 TYR A O 1
ATOM 672 N N . GLY A 1 204 ? 36.316 7.921 66.286 1.00 38.98 234 GLY A N 1
ATOM 673 C CA . GLY A 1 204 ? 36.423 8.821 65.162 1.00 39.54 234 GLY A CA 1
ATOM 674 C C . GLY A 1 204 ? 36.776 8.023 63.962 1.00 40.31 234 GLY A C 1
ATOM 675 O O . GLY A 1 204 ? 36.036 7.126 63.533 1.00 41.01 234 GLY A O 1
ATOM 676 N N . PHE A 1 205 ? 37.923 8.354 63.392 1.00 40.89 235 PHE A N 1
ATOM 677 C CA . PHE A 1 205 ? 38.339 7.688 62.181 1.00 41.01 235 PHE A CA 1
ATOM 678 C C . PHE A 1 205 ? 39.509 6.726 62.366 1.00 43.07 235 PHE A C 1
ATOM 679 O O . PHE A 1 205 ? 40.081 6.217 61.399 1.00 41.14 235 PHE A O 1
ATOM 687 N N . GLY A 1 206 ? 39.869 6.505 63.619 1.00 43.92 236 GLY A N 1
ATOM 688 C CA . GLY A 1 206 ? 40.722 5.371 63.929 1.00 46.52 236 GLY A CA 1
ATOM 689 C C . GLY A 1 206 ? 42.100 5.516 63.285 1.00 47.40 236 GLY A C 1
ATOM 690 O O . GLY A 1 206 ? 42.630 6.632 63.122 1.00 46.74 236 GLY A O 1
ATOM 691 N N . GLU A 1 207 ? 42.680 4.382 62.935 1.00 48.70 237 GLU A N 1
ATOM 692 C CA . GLU A 1 207 ? 44.036 4.385 62.385 1.00 50.45 237 GLU A CA 1
ATOM 693 C C . GLU A 1 207 ? 44.087 4.850 60.955 1.00 49.15 237 GLU A C 1
ATOM 694 O O . GLU A 1 207 ? 45.078 5.425 60.549 1.00 49.95 237 GLU A O 1
ATOM 700 N N . MET A 1 208 ? 43.034 4.550 60.195 1.00 48.11 238 MET A N 1
ATOM 701 C CA . MET A 1 208 ? 42.914 4.927 58.790 1.00 47.22 238 MET A CA 1
ATOM 702 C C . MET A 1 208 ? 42.832 6.463 58.586 1.00 45.99 238 MET A C 1
ATOM 703 O O . MET A 1 208 ? 43.236 6.961 57.565 1.00 45.24 238 MET A O 1
ATOM 708 N N . GLY A 1 209 ? 42.329 7.203 59.569 1.00 43.36 239 GLY A N 1
ATOM 709 C CA . GLY A 1 209 ? 42.010 8.621 59.342 1.00 40.86 239 GLY A CA 1
ATOM 710 C C . GLY A 1 209 ? 41.018 8.719 58.211 1.00 39.12 239 GLY A C 1
ATOM 711 O O . GLY A 1 209 ? 40.330 7.740 57.875 1.00 38.08 239 GLY A O 1
ATOM 712 N N . ARG A 1 210 ? 40.940 9.906 57.623 1.00 37.48 240 ARG A N 1
ATOM 713 C CA . ARG A 1 210 ? 40.114 10.107 56.453 1.00 36.83 240 ARG A CA 1
ATOM 714 C C . ARG A 1 210 ? 40.762 11.099 55.475 1.00 36.23 240 ARG A C 1
ATOM 715 O O . ARG A 1 210 ? 41.218 12.175 55.861 1.00 35.81 240 ARG A O 1
ATOM 723 N N . PRO A 1 211 ? 40.736 10.759 54.192 1.00 37.48 241 PRO A N 1
ATOM 724 C CA . PRO A 1 211 ? 41.204 11.652 53.139 1.00 40.40 241 PRO A CA 1
ATOM 725 C C . PRO A 1 211 ? 40.297 12.852 52.957 1.00 44.08 241 PRO A C 1
ATOM 726 O O . PRO A 1 211 ? 39.136 12.829 53.372 1.00 45.04 241 PRO A O 1
ATOM 730 N N . ALA A 1 212 ? 40.841 13.916 52.426 1.00 47.61 242 ALA A N 1
ATOM 731 C CA . ALA A 1 212 ? 40.086 15.146 52.090 1.00 52.25 242 ALA A CA 1
ATOM 732 C C . ALA A 1 212 ? 39.108 15.065 50.870 1.00 56.09 242 ALA A C 1
ATOM 733 O O . ALA A 1 212 ? 39.243 14.196 50.052 1.00 58.67 242 ALA A O 1
ATOM 735 N N . ALA A 1 213 ? 38.153 16.001 50.744 1.00 61.98 243 ALA A N 1
ATOM 736 C CA . ALA A 1 213 ? 37.196 16.080 49.576 1.00 65.39 243 ALA A CA 1
ATOM 737 C C . ALA A 1 213 ? 35.887 16.945 49.673 1.00 67.81 243 ALA A C 1
ATOM 738 O O . ALA A 1 213 ? 35.588 17.735 48.755 1.00 69.46 243 ALA A O 1
ATOM 740 N N . GLY A 1 214 ? 35.085 16.790 50.722 1.00 69.59 244 GLY A N 1
ATOM 741 C CA . GLY A 1 214 ? 33.787 17.478 50.748 1.00 70.29 244 GLY A CA 1
ATOM 742 C C . GLY A 1 214 ? 33.902 18.895 51.281 1.00 71.42 244 GLY A C 1
ATOM 743 O O . GLY A 1 214 ? 34.654 19.136 52.242 1.00 72.51 244 GLY A O 1
ATOM 744 N N . GLY A 1 217 ? 38.857 18.999 54.939 1.00 51.81 247 GLY A N 1
ATOM 745 C CA . GLY A 1 217 ? 39.209 18.193 56.120 1.00 47.84 247 GLY A CA 1
ATOM 746 C C . GLY A 1 217 ? 39.599 16.740 55.875 1.00 45.95 247 GLY A C 1
ATOM 747 O O . GLY A 1 217 ? 38.766 15.745 55.933 1.00 45.84 247 GLY A O 1
ATOM 748 N N . ALA A 1 218 ? 40.892 16.585 55.619 1.00 42.61 248 ALA A N 1
ATOM 749 C CA . ALA A 1 218 ? 41.504 15.290 55.916 1.00 39.28 248 ALA A CA 1
ATOM 750 C C . ALA A 1 218 ? 41.533 15.103 57.434 1.00 36.66 248 ALA A C 1
ATOM 751 O O . ALA A 1 218 ? 41.746 16.023 58.189 1.00 37.06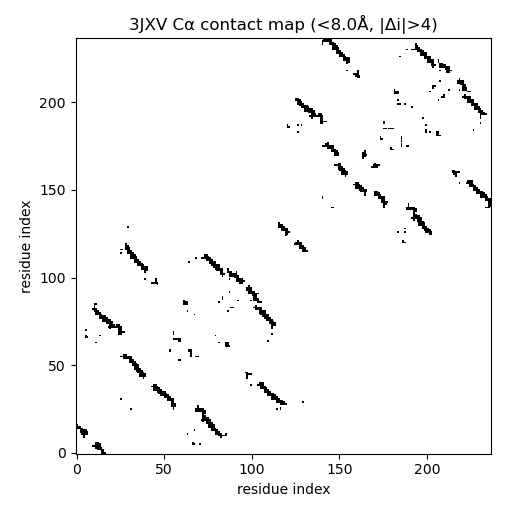 248 ALA A O 1
ATOM 753 N N . VAL A 1 219 ? 41.392 13.873 57.880 1.00 35.93 249 VAL A N 1
ATOM 754 C CA . VAL A 1 219 ? 41.599 13.585 59.272 1.00 35.81 249 VAL A CA 1
ATOM 755 C C . VAL A 1 219 ? 42.830 12.653 59.338 1.00 36.94 249 VAL A C 1
ATOM 756 O O . VAL A 1 219 ? 42.844 11.614 58.705 1.00 37.84 249 VAL A O 1
ATOM 760 N N . PRO A 1 220 ? 43.860 13.041 60.099 1.00 39.36 250 PRO A N 1
ATOM 761 C CA . PRO A 1 220 ? 45.065 12.216 60.270 1.00 39.78 250 PRO A CA 1
ATOM 762 C C . PRO A 1 220 ? 44.676 10.908 60.934 1.00 41.89 250 PRO A C 1
ATOM 763 O O . PRO A 1 220 ? 43.697 10.908 61.671 1.00 43.08 250 PRO A O 1
ATOM 767 N N . PRO A 1 221 ? 45.461 9.821 60.732 1.00 42.92 251 PRO A N 1
ATOM 768 C CA . PRO A 1 221 ? 45.373 8.603 61.534 1.00 42.51 251 PRO A CA 1
ATOM 769 C C . PRO A 1 221 ? 45.552 8.952 62.989 1.00 42.83 251 PRO A C 1
ATOM 770 O O . PRO A 1 221 ? 46.315 9.892 63.349 1.00 40.14 251 PRO A O 1
ATOM 774 N N . ASN A 1 222 ? 44.750 8.299 63.828 1.00 42.54 252 ASN A N 1
ATOM 775 C CA . ASN A 1 222 ? 44.853 8.509 65.258 1.00 44.00 252 ASN A CA 1
ATOM 776 C C . ASN A 1 222 ? 44.548 9.903 65.710 1.00 43.04 252 ASN A C 1
ATOM 777 O O . ASN A 1 222 ? 44.919 10.251 66.784 1.00 44.55 252 ASN A O 1
ATOM 782 N N . ALA A 1 223 ? 43.840 10.716 64.922 1.00 42.32 253 ALA A N 1
ATOM 783 C CA . ALA A 1 223 ? 43.467 12.037 65.411 1.00 42.14 253 ALA A CA 1
ATOM 784 C C . ALA A 1 223 ? 42.214 11.999 66.299 1.00 42.78 253 ALA A C 1
ATOM 785 O O . ALA A 1 223 ? 41.257 11.216 66.065 1.00 43.29 253 ALA A O 1
ATOM 787 N N . SER A 1 224 ? 42.225 12.866 67.286 1.00 41.13 254 SER A N 1
ATOM 788 C CA . SER A 1 224 ? 41.060 13.136 68.073 1.00 44.22 254 SER A CA 1
ATOM 789 C C . SER A 1 224 ? 40.249 14.214 67.364 1.00 44.69 254 SER A C 1
ATOM 790 O O . SER A 1 224 ? 40.820 15.022 66.626 1.00 45.05 254 SER A O 1
ATOM 793 N N . LEU A 1 225 ? 38.939 14.273 67.648 1.00 44.15 255 LEU A N 1
ATOM 794 C CA . LEU A 1 225 ? 38.067 15.278 67.041 1.00 42.31 255 LEU A CA 1
ATOM 795 C C . LEU A 1 225 ? 37.347 16.059 68.069 1.00 41.53 255 LEU A C 1
ATOM 796 O O . LEU A 1 225 ? 37.104 15.624 69.195 1.00 40.68 255 LEU A O 1
ATOM 801 N N . VAL A 1 226 ? 36.936 17.236 67.652 1.00 41.39 256 VAL A N 1
ATOM 802 C CA . VAL A 1 226 ? 36.063 17.988 68.482 1.00 41.12 256 VAL A CA 1
ATOM 803 C C . VAL A 1 226 ? 34.818 18.273 67.667 1.00 40.18 256 VAL A C 1
ATOM 804 O O . VAL A 1 226 ? 34.914 18.862 66.570 1.00 40.22 256 VAL A O 1
ATOM 808 N N . ILE A 1 227 ? 33.664 17.852 68.195 1.00 36.77 257 ILE A N 1
ATOM 809 C CA . ILE A 1 227 ? 32.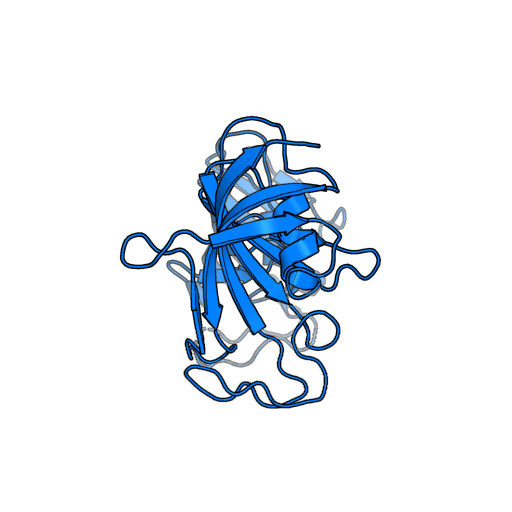407 17.956 67.427 1.00 36.19 257 ILE A CA 1
ATOM 810 C C . ILE A 1 227 ? 31.302 18.744 68.098 1.00 35.12 257 ILE A C 1
ATOM 811 O O . ILE A 1 227 ? 30.806 18.286 69.095 1.00 34.82 257 ILE A O 1
ATOM 816 N N . ASP A 1 228 ? 30.908 19.910 67.557 1.00 35.24 258 ASP A N 1
ATOM 817 C CA . ASP A 1 228 ? 29.651 20.536 67.950 1.00 36.48 258 ASP A CA 1
ATOM 818 C C . ASP A 1 228 ? 28.437 19.762 67.308 1.00 36.84 258 ASP A C 1
ATOM 819 O O . ASP A 1 228 ? 28.405 19.513 66.096 1.00 37.26 258 ASP A O 1
ATOM 824 N N . LEU A 1 229 ? 27.455 19.404 68.101 1.00 36.10 259 LEU A N 1
ATOM 825 C CA . LEU A 1 229 ? 26.387 18.552 67.630 1.00 34.32 259 LEU A CA 1
ATOM 826 C C . LEU A 1 229 ? 25.089 19.023 68.257 1.00 35.02 259 LEU A C 1
ATOM 827 O O . LEU A 1 229 ? 24.993 19.145 69.506 1.00 36.83 259 LEU A O 1
ATOM 832 N N . GLU A 1 230 ? 24.069 19.219 67.425 1.00 33.33 260 GLU A N 1
ATOM 833 C CA . GLU A 1 230 ? 22.741 19.562 67.935 1.00 31.75 260 GLU A CA 1
ATOM 834 C C . GLU A 1 230 ? 21.805 18.490 67.416 1.00 32.05 260 GLU A C 1
ATOM 835 O O . GLU A 1 230 ? 21.828 18.196 66.232 1.00 30.46 260 GLU A O 1
ATOM 841 N N . LEU A 1 231 ? 21.101 17.818 68.312 1.00 30.50 261 LEU A N 1
ATOM 842 C CA . LEU A 1 231 ? 19.953 16.987 67.972 1.00 31.06 261 LEU A CA 1
ATOM 843 C C . LEU A 1 231 ? 18.689 17.827 67.819 1.00 31.18 261 LEU A C 1
ATOM 844 O O . LEU A 1 231 ? 18.156 18.363 68.788 1.00 33.04 261 LEU A O 1
ATOM 849 N N . VAL A 1 232 ? 18.216 17.965 66.601 1.00 31.17 262 VAL A N 1
ATOM 850 C CA . VAL A 1 232 ? 17.076 18.828 66.349 1.00 31.55 262 VAL A CA 1
ATOM 851 C C . VAL A 1 232 ? 15.766 18.111 66.632 1.00 31.53 262 VAL A C 1
ATOM 852 O O . VAL A 1 232 ? 14.914 18.599 67.377 1.00 31.31 262 VAL A O 1
ATOM 856 N N . SER A 1 233 ? 15.659 16.882 66.144 1.00 28.57 263 SER A N 1
ATOM 857 C CA . SER A 1 233 ? 14.375 16.193 66.206 1.00 27.67 263 SER A CA 1
ATOM 858 C C . SER A 1 233 ? 14.630 14.786 65.664 1.00 26.14 263 SER A C 1
ATOM 859 O O . SER A 1 233 ? 15.704 14.504 65.135 1.00 24.45 263 SER A O 1
ATOM 862 N N . TRP A 1 234 ? 13.674 13.891 65.816 1.00 26.51 264 TRP A N 1
ATOM 863 C CA . TRP A 1 234 ? 13.823 12.629 65.091 1.00 26.95 264 TRP A CA 1
ATOM 864 C C . TRP A 1 234 ? 12.461 11.983 64.888 1.00 27.43 264 TRP A C 1
ATOM 865 O O . TRP A 1 234 ? 11.448 12.451 65.441 1.00 26.44 264 TRP A O 1
ATOM 876 N N . LYS A 1 235 ? 12.469 10.868 64.162 1.00 25.74 265 LYS A N 1
ATOM 877 C CA . LYS A 1 235 ? 11.260 10.112 63.900 1.00 28.10 265 LYS A CA 1
ATOM 878 C C . LYS A 1 235 ? 11.504 8.777 64.529 1.00 28.19 265 LYS A C 1
ATOM 879 O O . LYS A 1 235 ? 12.563 8.215 64.325 1.00 27.69 265 LYS A O 1
ATOM 885 N N . THR A 1 236 ? 10.538 8.311 65.308 1.00 28.41 266 THR A N 1
ATOM 886 C CA . THR A 1 236 ? 10.603 7.076 65.943 1.00 30.92 266 THR A CA 1
ATOM 887 C C . THR A 1 236 ? 10.283 5.947 64.977 1.00 31.85 266 THR A C 1
ATOM 888 O O . THR A 1 236 ? 9.278 5.991 64.264 1.00 29.58 266 THR A O 1
ATOM 892 N N . VAL A 1 237 ? 11.139 4.924 64.965 1.00 32.86 267 VAL A N 1
ATOM 893 C CA . VAL A 1 237 ? 10.933 3.778 64.123 1.00 34.03 267 VAL A CA 1
ATOM 894 C C . VAL A 1 237 ? 10.772 2.557 65.022 1.00 35.22 267 VAL A C 1
ATOM 895 O O . VAL A 1 237 ? 11.611 2.317 65.918 1.00 34.78 267 VAL A O 1
ATOM 899 N N . THR A 1 238 ? 9.679 1.814 64.814 1.00 32.95 268 THR A N 1
ATOM 900 C CA . THR A 1 238 ? 9.474 0.548 65.530 1.00 35.17 268 THR A CA 1
ATOM 901 C C . THR A 1 238 ? 9.785 -0.629 64.590 1.00 33.71 268 THR A C 1
ATOM 902 O O . THR A 1 238 ? 9.370 -0.591 63.438 1.00 32.70 268 THR A O 1
ATOM 906 N N . GLU A 1 239 ? 10.469 -1.666 65.081 1.00 31.70 269 GLU A N 1
ATOM 907 C CA . GLU A 1 239 ? 10.733 -2.897 64.299 1.00 33.22 269 GLU A CA 1
ATOM 908 C C . GLU A 1 239 ? 9.630 -3.881 64.604 1.00 33.26 269 GLU A C 1
ATOM 909 O O . GLU A 1 239 ? 9.374 -4.174 65.755 1.00 34.67 269 GLU A O 1
ATOM 915 N N . ILE A 1 240 ? 8.943 -4.395 63.618 1.00 32.03 270 ILE A N 1
ATOM 916 C CA . ILE A 1 240 ? 7.751 -5.164 63.947 1.00 32.08 270 ILE A CA 1
ATOM 917 C C . ILE A 1 240 ? 7.964 -6.582 63.447 1.00 31.49 270 ILE A C 1
ATOM 918 O O . ILE A 1 240 ? 8.726 -6.777 62.511 1.00 32.47 270 ILE A O 1
ATOM 923 N N . GLY A 1 241 ? 7.342 -7.526 64.104 1.00 32.88 271 GLY A N 1
ATOM 924 C CA . GLY A 1 241 ? 7.364 -8.920 63.679 1.00 36.60 271 GLY A CA 1
ATOM 925 C C . GLY A 1 241 ? 8.422 -9.634 64.502 1.00 37.79 271 GLY A C 1
ATOM 926 O O . GLY A 1 241 ? 9.378 -8.998 65.005 1.00 37.12 271 GLY A O 1
ATOM 927 N N . ASP A 1 242 ? 8.277 -10.955 64.606 1.00 38.69 272 ASP A N 1
ATOM 928 C CA . ASP A 1 242 ? 9.284 -11.801 65.296 1.00 40.28 272 ASP A CA 1
ATOM 929 C C . ASP A 1 242 ? 10.675 -11.498 64.774 1.00 38.32 272 ASP A C 1
ATOM 930 O O . ASP A 1 242 ? 11.576 -11.342 65.561 1.00 39.75 272 ASP A O 1
ATOM 935 N N . ASP A 1 243 ? 10.777 -11.476 63.436 1.00 35.93 273 ASP A N 1
ATOM 936 C CA . ASP A 1 243 ? 11.877 -11.091 62.491 1.00 37.05 273 ASP A CA 1
ATOM 937 C C . ASP A 1 243 ? 12.545 -9.701 62.779 1.00 34.65 273 ASP A C 1
ATOM 938 O O . ASP A 1 243 ? 13.674 -9.435 62.397 1.00 31.48 273 ASP A O 1
ATOM 943 N N . LYS A 1 244 ? 11.750 -8.749 63.252 1.00 34.70 274 LYS A N 1
ATOM 944 C CA . LYS A 1 244 ? 12.115 -7.295 63.224 1.00 34.63 274 LYS A CA 1
ATOM 945 C C . LYS A 1 244 ? 12.329 -6.698 61.867 1.00 34.18 274 LYS A C 1
ATOM 946 O O . LYS A 1 244 ? 12.919 -5.659 61.788 1.00 35.74 274 LYS A O 1
ATOM 952 N N . LYS A 1 245 ? 11.846 -7.337 60.808 1.00 32.93 275 LYS A N 1
ATOM 953 C CA . LYS A 1 245 ? 12.207 -6.921 59.469 1.00 34.13 275 LYS A CA 1
ATOM 954 C C . LYS A 1 245 ? 11.236 -5.791 58.959 1.00 31.93 275 LYS A C 1
ATOM 955 O O . LYS A 1 245 ? 11.514 -5.131 58.042 1.00 30.31 275 LYS A O 1
ATOM 961 N N . ILE A 1 246 ? 10.088 -5.648 59.564 1.00 30.76 276 ILE A N 1
ATOM 962 C CA . ILE A 1 246 ? 9.137 -4.585 59.182 1.00 29.95 276 ILE A CA 1
ATOM 963 C C . ILE A 1 246 ? 9.470 -3.351 60.032 1.00 29.86 276 ILE A C 1
ATOM 964 O O . ILE A 1 246 ? 9.507 -3.451 61.264 1.00 27.98 276 ILE A O 1
ATOM 969 N N . LEU A 1 247 ? 9.741 -2.214 59.383 1.00 29.56 277 LEU A N 1
ATOM 970 C CA . LEU A 1 247 ? 10.038 -0.967 60.059 1.00 29.70 277 LEU A CA 1
ATOM 971 C C . LEU A 1 247 ? 8.857 -0.033 59.923 1.00 29.62 277 LEU A C 1
ATOM 972 O O . LEU A 1 247 ? 8.451 0.226 58.812 1.00 29.33 277 LEU A O 1
ATOM 977 N N . LYS A 1 248 ? 8.341 0.474 61.031 1.00 27.98 278 LYS A N 1
ATOM 978 C CA . LYS A 1 248 ? 7.285 1.460 60.982 1.00 29.59 278 LYS A CA 1
ATOM 979 C C . LYS A 1 248 ? 7.804 2.764 61.575 1.00 29.07 278 LYS A C 1
ATOM 980 O O . LYS A 1 248 ? 8.169 2.818 62.773 1.00 30.15 278 LYS A O 1
ATOM 986 N N . LYS A 1 249 ? 7.850 3.768 60.752 1.00 25.75 279 LYS A N 1
ATOM 987 C CA . LYS A 1 249 ? 8.421 5.072 61.117 1.00 28.06 279 LYS A CA 1
ATOM 988 C C . LYS A 1 249 ? 7.292 6.061 61.301 1.00 26.48 279 LYS A C 1
ATOM 989 O O . LYS A 1 249 ? 6.591 6.282 60.387 1.00 26.73 279 LYS A O 1
ATOM 995 N N . VAL A 1 250 ? 7.108 6.603 62.475 1.00 28.49 280 VAL A N 1
ATOM 996 C CA . VAL A 1 250 ? 5.948 7.434 62.733 1.00 30.49 280 VAL A 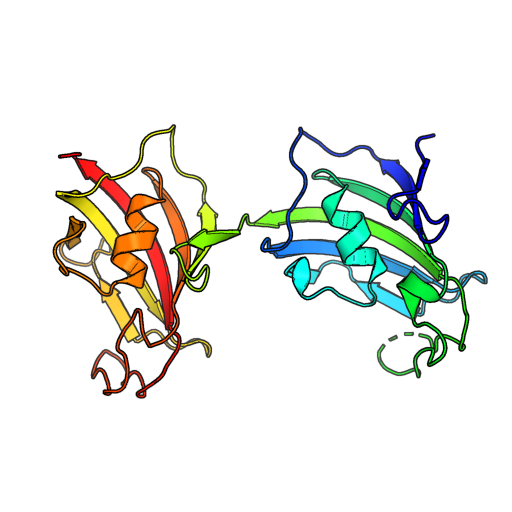CA 1
ATOM 997 C C . VAL A 1 250 ? 6.201 8.841 62.178 1.00 31.75 280 VAL A C 1
ATOM 998 O O . VAL A 1 250 ? 7.203 9.495 62.513 1.00 32.13 280 VAL A O 1
ATOM 1002 N N . LEU A 1 251 ? 5.347 9.275 61.266 1.00 32.10 281 LEU A N 1
ATOM 1003 C CA . LEU A 1 251 ? 5.427 10.629 60.729 1.00 34.00 281 LEU A CA 1
ATOM 1004 C C . LEU A 1 251 ? 4.526 11.597 61.499 1.00 36.15 281 LEU A C 1
ATOM 1005 O O . LEU A 1 251 ? 4.789 12.779 61.579 1.00 36.43 281 LEU A O 1
ATOM 1010 N N . LYS A 1 252 ? 3.423 11.092 62.021 1.00 37.20 282 LYS A N 1
ATOM 1011 C CA . LYS A 1 252 ? 2.551 11.946 62.725 1.00 39.17 282 LYS A CA 1
ATOM 1012 C C . LYS A 1 252 ? 2.010 11.066 63.793 1.00 39.75 282 LYS A C 1
ATOM 1013 O O . LYS A 1 252 ? 1.491 10.015 63.494 1.00 37.99 282 LYS A O 1
ATOM 1019 N N . GLU A 1 253 ? 2.170 11.462 65.059 1.00 39.74 283 GLU A N 1
ATOM 1020 C CA . GLU A 1 253 ? 1.658 10.643 66.168 1.00 40.88 283 GLU A CA 1
ATOM 1021 C C . GLU A 1 253 ? 0.132 10.630 66.197 1.00 40.70 283 GLU A C 1
ATOM 1022 O O . GLU A 1 253 ? -0.495 11.609 65.842 1.00 40.20 283 GLU A O 1
ATOM 1028 N N . UNK A 1 254 ? -0.453 9.506 66.597 1.00 40.92 284 UNK A N 1
ATOM 1029 C CA . UNK A 1 254 ? -1.889 9.395 66.685 1.00 44.13 284 UNK A CA 1
ATOM 1030 C C . UNK A 1 254 ? -2.316 9.760 68.102 1.00 47.32 284 UNK A C 1
ATOM 1031 O O . UNK A 1 254 ? -1.524 10.348 68.879 1.00 46.70 284 UNK A O 1
ATOM 1032 N N . GLU A 1 255 ? -3.527 9.361 68.452 1.00 49.19 285 GLU A N 1
ATOM 1033 C CA . GLU A 1 255 ? -4.131 9.782 69.702 1.00 51.94 285 GLU A CA 1
ATOM 1034 C C . GLU A 1 255 ? -4.647 8.581 70.432 1.00 52.49 285 GLU A C 1
ATOM 1035 O O . GLU A 1 255 ? -4.850 7.507 69.851 1.00 51.77 285 GLU A O 1
ATOM 1041 N N . GLY A 1 256 ? -4.964 8.835 71.694 1.00 54.29 286 GLY A N 1
ATOM 1042 C CA . GLY A 1 256 ? -4.137 8.310 72.741 1.00 56.13 286 GLY A CA 1
ATOM 1043 C C . GLY A 1 256 ? -4.341 6.872 72.956 1.00 56.50 286 GLY A C 1
ATOM 1044 O O . GLY A 1 256 ? -5.473 6.450 72.940 1.00 57.31 286 GLY A O 1
ATOM 1045 N N . TYR A 1 257 ? -3.248 6.141 73.077 1.00 57.63 287 TYR A N 1
ATOM 1046 C CA .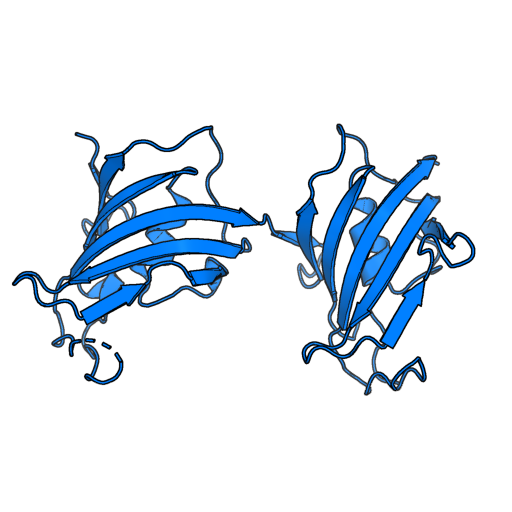 TYR A 1 257 ? -3.241 4.766 73.621 1.00 58.52 287 TYR A CA 1
ATOM 1047 C C . TYR A 1 257 ? -4.390 3.890 73.215 1.00 57.33 287 TYR A C 1
ATOM 1048 O O . TYR A 1 257 ? -5.543 4.265 73.308 1.00 59.87 287 TYR A O 1
ATOM 1057 N N . GLU A 1 258 ? -4.091 2.690 72.821 1.00 54.65 288 GLU A N 1
ATOM 1058 C CA . GLU A 1 258 ? -5.122 1.905 72.125 1.00 52.62 288 GLU A CA 1
ATOM 1059 C C . GLU A 1 258 ? -4.865 1.796 70.620 1.00 49.79 288 GLU A C 1
ATOM 1060 O O . GLU A 1 258 ? -4.686 2.795 69.945 1.00 47.46 288 GLU A O 1
ATOM 1066 N N . ARG A 1 259 ? -4.946 0.567 70.139 1.00 48.04 289 ARG A N 1
ATOM 1067 C CA . ARG A 1 259 ? -4.457 0.158 68.839 1.00 47.08 289 ARG A CA 1
ATOM 1068 C C . ARG A 1 259 ? -5.344 -0.965 68.415 1.00 45.15 289 ARG A C 1
ATOM 1069 O O . ARG A 1 259 ? -5.919 -1.623 69.264 1.00 45.51 289 ARG A O 1
ATOM 1077 N N . PRO A 1 260 ? -5.464 -1.170 67.105 1.00 43.16 290 PRO A N 1
ATOM 1078 C CA . PRO A 1 260 ? -6.229 -2.247 66.553 1.00 42.01 290 PRO A CA 1
ATOM 1079 C C . PRO A 1 260 ? -5.710 -3.529 67.180 1.00 42.76 290 PRO A C 1
ATOM 1080 O O . PRO A 1 260 ? -4.508 -3.715 67.276 1.00 42.00 290 PRO A O 1
ATOM 1084 N N . ASN A 1 261 ? -6.602 -4.452 67.523 1.00 43.65 291 ASN A N 1
ATOM 1085 C CA . ASN A 1 261 ? -6.183 -5.796 67.935 1.00 44.45 291 ASN A CA 1
ATOM 1086 C C . ASN A 1 261 ? -6.520 -6.734 66.812 1.00 44.52 291 ASN A C 1
ATOM 1087 O O . ASN A 1 261 ? -7.079 -6.294 65.790 1.00 42.44 291 ASN A O 1
ATOM 1092 N N . GLU A 1 262 ? -6.164 -8.012 66.958 1.00 44.45 292 GLU A N 1
ATOM 1093 C CA . GLU A 1 262 ? -6.439 -8.963 65.930 1.00 46.70 292 GLU A CA 1
ATOM 1094 C C . GLU A 1 262 ? -7.958 -9.120 65.777 1.00 47.13 292 GLU A C 1
ATOM 1095 O O . GLU A 1 262 ? -8.668 -9.201 66.764 1.00 48.44 292 GLU A O 1
ATOM 1101 N N . GLY A 1 263 ? -8.458 -9.076 64.544 1.00 45.79 293 GLY A N 1
ATOM 1102 C CA . GLY A 1 263 ? -9.874 -9.017 64.279 1.00 43.65 293 GLY A CA 1
ATOM 1103 C C . GLY A 1 263 ? -10.484 -7.628 64.283 1.00 42.51 293 GLY A C 1
ATOM 1104 O O . GLY A 1 263 ? -11.680 -7.493 64.093 1.00 43.17 293 GLY A O 1
ATOM 1105 N N . ALA A 1 264 ? -9.704 -6.572 64.511 1.00 41.58 294 ALA A N 1
ATOM 1106 C CA . ALA A 1 264 ? -10.305 -5.220 64.494 1.00 39.63 294 ALA A CA 1
ATOM 1107 C C . ALA A 1 264 ? -10.682 -4.934 63.044 1.00 38.71 294 ALA A C 1
ATOM 1108 O O . ALA A 1 264 ? -10.173 -5.557 62.120 1.00 37.98 294 ALA A O 1
ATOM 1110 N N . VAL A 1 265 ? -11.616 -4.035 62.826 1.00 39.69 295 VAL A N 1
ATOM 1111 C CA . VAL A 1 265 ? -11.867 -3.594 61.467 1.00 37.98 295 VAL A CA 1
ATOM 1112 C C . VAL A 1 265 ? -11.338 -2.195 61.468 1.00 37.65 295 VAL A C 1
ATOM 1113 O O . VAL A 1 265 ? -11.658 -1.397 62.304 1.00 37.13 295 VAL A O 1
ATOM 1117 N N . VAL A 1 266 ? -10.507 -1.891 60.492 1.00 35.40 296 VAL A N 1
ATOM 1118 C CA . VAL A 1 266 ? -9.731 -0.684 60.560 1.00 33.17 296 VAL A CA 1
ATOM 1119 C C . VAL A 1 266 ? -10.051 0.033 59.309 1.00 31.75 296 VAL A C 1
ATOM 1120 O O . VAL A 1 266 ? -10.253 -0.615 58.258 1.00 32.20 296 VAL A O 1
ATOM 1124 N N . THR A 1 267 ? -10.027 1.338 59.361 1.00 31.17 297 THR A N 1
ATOM 1125 C CA . THR A 1 267 ? -10.056 2.107 58.123 1.00 32.80 297 THR A CA 1
ATOM 1126 C C . THR A 1 267 ? -8.773 2.892 57.942 1.00 30.69 297 THR A C 1
ATOM 1127 O O . THR A 1 267 ? -8.278 3.506 58.872 1.00 29.42 297 THR A O 1
ATOM 1131 N N . VAL A 1 268 ? -8.195 2.802 56.754 1.00 27.80 298 VAL A N 1
ATOM 1132 C CA . VAL A 1 268 ? -6.823 3.344 56.584 1.00 27.95 298 VAL A CA 1
ATOM 1133 C C . VAL A 1 268 ? -6.776 4.006 55.235 1.00 27.19 298 VAL A C 1
ATOM 1134 O O . VAL A 1 268 ? -7.597 3.693 54.368 1.00 27.06 298 VAL A O 1
ATOM 1138 N N . LYS A 1 269 ? -5.818 4.917 55.062 1.00 26.11 299 LYS A N 1
ATOM 1139 C CA . LYS A 1 269 ? -5.503 5.403 53.788 1.00 25.89 299 LYS A CA 1
ATOM 1140 C C . LYS A 1 269 ? -4.086 4.951 53.608 1.00 26.06 299 LYS A C 1
ATOM 1141 O O . LYS A 1 269 ? -3.264 5.078 54.514 1.00 25.22 299 LYS A O 1
ATOM 1147 N N . ILE A 1 270 ? -3.786 4.471 52.415 1.00 23.94 300 ILE A N 1
ATOM 1148 C CA . ILE A 1 270 ? -2.497 3.944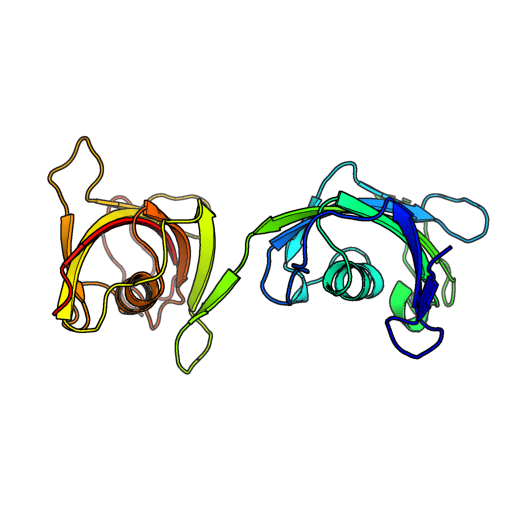 52.147 1.00 25.34 300 ILE A CA 1
ATOM 1149 C C . ILE A 1 270 ? -2.038 4.365 50.774 1.00 24.74 300 ILE A C 1
ATOM 1150 O O . ILE A 1 270 ? -2.823 4.539 49.861 1.00 21.99 300 ILE A O 1
ATOM 1155 N N . THR A 1 271 ? -0.747 4.653 50.718 1.00 26.89 301 THR A N 1
ATOM 1156 C CA . THR A 1 271 ? -0.049 4.703 49.461 1.00 28.98 301 THR A CA 1
ATOM 1157 C C . THR A 1 271 ? 1.210 3.782 49.482 1.00 30.22 301 THR A C 1
ATOM 1158 O O . THR A 1 271 ? 1.998 3.770 50.448 1.00 28.47 301 THR A O 1
ATOM 1162 N N . GLY A 1 272 ? 1.375 3.011 48.407 1.00 28.90 302 GLY A N 1
ATOM 1163 C CA . GLY A 1 272 ? 2.411 1.999 48.368 1.00 27.19 302 GLY A CA 1
ATOM 1164 C C . GLY A 1 272 ? 3.429 2.553 47.393 1.00 27.81 302 GLY A C 1
ATOM 1165 O O . GLY A 1 272 ? 3.025 3.027 46.308 1.00 26.32 302 GLY A O 1
ATOM 1166 N N . LYS A 1 273 ? 4.720 2.563 47.781 1.00 23.68 303 LYS A N 1
ATOM 1167 C CA . LYS A 1 273 ? 5.781 3.047 46.853 1.00 26.16 303 LYS A CA 1
ATOM 1168 C C . LYS A 1 273 ? 6.930 2.079 46.850 1.00 24.89 303 LYS A C 1
ATOM 1169 O O . LYS A 1 273 ? 7.178 1.399 47.865 1.00 24.82 303 LYS A O 1
ATOM 1175 N N . LEU A 1 274 ? 7.632 2.013 45.734 1.00 28.00 304 LEU A N 1
ATOM 1176 C CA . LEU A 1 274 ? 8.944 1.385 45.666 1.00 28.17 304 LEU A CA 1
ATOM 1177 C C . LEU A 1 274 ? 9.994 2.272 46.345 1.00 32.36 304 LEU A C 1
ATOM 1178 O O . LEU A 1 274 ? 9.741 3.468 46.651 1.00 27.58 304 LEU A O 1
ATOM 1183 N N . GLN A 1 275 ? 11.159 1.685 46.625 1.00 34.54 305 GLN A N 1
ATOM 1184 C CA . GLN A 1 275 ? 12.197 2.501 47.278 1.00 37.65 305 GLN A CA 1
ATOM 1185 C C . GLN A 1 275 ? 12.748 3.620 46.372 1.00 39.71 305 GLN A C 1
ATOM 1186 O O . GLN A 1 275 ? 13.401 4.521 46.859 1.00 40.44 305 GLN A O 1
ATOM 1192 N N . ASP A 1 276 ? 12.505 3.579 45.068 1.00 41.87 306 ASP A N 1
ATOM 1193 C CA . ASP A 1 276 ? 12.894 4.748 44.275 1.00 44.25 306 ASP A CA 1
ATOM 1194 C C . ASP A 1 276 ? 11.654 5.553 44.519 1.00 45.16 306 ASP A C 1
ATOM 1195 O O . ASP A 1 276 ? 10.877 5.264 45.448 1.00 47.24 306 ASP A O 1
ATOM 1200 N N . GLY A 1 277 ? 11.249 6.554 43.829 1.00 45.10 307 GLY A N 1
ATOM 1201 C CA . GLY A 1 277 ? 9.976 6.931 44.635 1.00 42.14 307 GLY A CA 1
ATOM 1202 C C . GLY A 1 277 ? 8.659 6.425 44.083 1.00 40.64 307 GLY A C 1
ATOM 1203 O O . GLY A 1 277 ? 7.658 7.015 44.322 1.00 39.44 307 GLY A O 1
ATOM 1204 N N . THR A 1 278 ? 8.644 5.365 43.283 1.00 39.62 308 THR A N 1
ATOM 1205 C CA . THR A 1 278 ? 7.424 5.115 42.492 1.00 38.25 308 THR A CA 1
ATOM 1206 C C . THR A 1 278 ? 6.155 4.601 43.178 1.00 36.16 308 THR A C 1
ATOM 1207 O O . THR A 1 278 ? 6.148 3.578 43.818 1.00 36.00 308 THR A O 1
ATOM 1211 N N . VAL A 1 279 ? 5.075 5.354 43.035 1.00 34.44 309 VAL A N 1
ATOM 1212 C CA . VAL A 1 279 ? 3.828 5.093 43.734 1.00 32.90 309 VAL A CA 1
ATOM 1213 C C . VAL A 1 279 ? 3.171 4.001 42.923 1.00 32.57 309 VAL A C 1
ATOM 1214 O O . VAL A 1 279 ? 3.017 4.112 41.720 1.00 31.49 309 VAL A O 1
ATOM 1218 N N . PHE A 1 280 ? 2.882 2.887 43.551 1.00 28.48 310 PHE A N 1
ATOM 1219 C CA . PHE A 1 280 ? 2.227 1.859 42.785 1.00 27.16 310 PHE A CA 1
ATOM 1220 C C . PHE A 1 280 ? 0.791 1.645 43.285 1.00 26.72 310 PHE A C 1
ATOM 1221 O O . PHE A 1 280 ? 0.005 1.025 42.597 1.00 27.88 310 PHE A O 1
ATOM 1229 N N . LEU A 1 281 ? 0.431 2.161 44.433 1.00 27.36 311 LEU A N 1
ATOM 1230 C CA . LEU A 1 281 ? -0.893 1.884 45.004 1.00 27.13 311 LEU A CA 1
ATOM 1231 C C . LEU A 1 281 ? -1.351 3.107 45.802 1.00 26.92 311 LEU A C 1
ATOM 1232 O O . LEU A 1 281 ? -0.603 3.702 46.553 1.00 27.62 311 LEU A O 1
ATOM 1237 N N . LYS A 1 282 ? -2.624 3.416 45.675 1.00 25.60 312 LYS A N 1
ATOM 1238 C CA . LYS A 1 282 ? -3.246 4.398 46.491 1.00 27.13 312 LYS A CA 1
ATOM 1239 C C . LYS A 1 282 ? -4.629 3.862 46.803 1.00 26.57 312 LYS A C 1
ATOM 1240 O O . LYS A 1 282 ? -5.368 3.530 45.895 1.00 25.86 312 LYS A O 1
ATOM 1246 N N . LYS A 1 283 ? -4.984 3.780 48.067 1.00 23.73 313 LYS A N 1
ATOM 1247 C CA . LYS A 1 283 ? -6.272 3.287 48.438 1.00 25.93 313 LYS A CA 1
ATOM 1248 C C . LYS A 1 283 ? -6.844 3.935 49.657 1.00 25.60 313 LYS A C 1
ATOM 1249 O O . LYS A 1 283 ? -6.129 4.292 50.518 1.00 28.01 313 LYS A O 1
ATOM 1255 N N . GLY A 1 284 ? -8.159 4.135 49.718 1.00 25.86 314 GLY A N 1
ATOM 1256 C CA . GLY A 1 284 ? -8.703 4.709 50.919 1.00 24.87 314 GLY A CA 1
ATOM 1257 C C . GLY A 1 284 ? -8.481 6.244 51.056 1.00 25.19 314 GLY A C 1
ATOM 1258 O O . GLY A 1 284 ? -8.770 6.797 52.092 1.00 25.77 314 GLY A O 1
ATOM 1259 N N . HIS A 1 285 ? -7.904 6.925 50.083 1.00 24.89 315 HIS A N 1
ATOM 1260 C CA . HIS A 1 285 ? -7.765 8.386 50.229 1.00 26.46 315 HIS A CA 1
ATOM 1261 C C . HIS A 1 285 ? -9.126 9.110 50.161 1.00 27.73 315 HIS A C 1
ATOM 1262 O O . HIS A 1 285 ? -10.163 8.488 49.829 1.00 24.67 315 HIS A O 1
ATOM 1269 N N . ASP A 1 286 ? -9.165 10.404 50.494 1.00 27.33 316 ASP A N 1
ATOM 1270 C CA . ASP A 1 286 ? -10.505 11.099 50.550 1.00 27.48 316 ASP A CA 1
ATOM 1271 C C . ASP A 1 286 ? -11.188 11.157 49.227 1.00 26.11 316 ASP A C 1
ATOM 1272 O O . ASP A 1 286 ? -12.423 11.249 49.165 1.00 27.58 316 ASP A O 1
ATOM 1277 N N . GLU A 1 287 ? -10.410 11.156 48.153 1.00 26.26 317 GLU A N 1
ATOM 1278 C CA . GLU A 1 287 ? -11.022 11.172 46.826 1.00 25.59 317 GLU A CA 1
ATOM 1279 C C . GLU A 1 287 ? -11.362 9.777 46.292 1.00 25.69 317 GLU A C 1
ATOM 1280 O O . GLU A 1 287 ? -11.713 9.661 45.115 1.00 25.04 317 GLU A O 1
ATOM 1286 N N . GLN A 1 288 ? -11.229 8.756 47.129 1.00 23.60 318 GLN A N 1
ATOM 1287 C CA . GLN A 1 288 ? -11.516 7.365 46.741 1.00 22.94 318 GLN A CA 1
ATOM 1288 C C . GLN A 1 288 ? -12.588 6.829 47.659 1.00 23.22 318 GLN A C 1
ATOM 1289 O O . GLN A 1 288 ? -12.856 7.406 48.692 1.00 23.31 318 GLN A O 1
ATOM 1295 N N . GLU A 1 289 ? -13.158 5.671 47.353 1.00 23.49 319 GLU A N 1
ATOM 1296 C CA . GLU A 1 289 ? -13.955 4.994 48.322 1.00 27.64 319 GLU A CA 1
ATOM 1297 C C . GLU A 1 289 ? -13.121 4.636 49.571 1.00 28.81 319 GLU A C 1
ATOM 1298 O O . GLU A 1 289 ? -11.921 4.442 49.520 1.00 30.32 319 GLU A O 1
ATOM 1304 N N . PRO A 1 290 ? -13.780 4.534 50.696 1.00 29.32 320 PRO A N 1
ATOM 1305 C CA . PRO A 1 290 ? -13.114 4.288 51.890 1.00 30.62 320 PRO A CA 1
ATOM 1306 C C . PRO A 1 290 ? -12.582 2.826 51.875 1.00 32.24 320 PRO A C 1
ATOM 1307 O O . PRO A 1 290 ? -13.164 1.932 51.186 1.00 29.02 320 PRO A O 1
ATOM 1311 N N . PHE A 1 291 ? -11.476 2.625 52.585 1.00 31.24 321 PHE A N 1
ATOM 1312 C CA . PHE A 1 291 ? -10.840 1.334 52.561 1.00 31.16 321 PHE A CA 1
ATOM 1313 C C . PHE A 1 291 ? -10.848 0.815 54.017 1.00 32.89 321 PHE A C 1
ATOM 1314 O O . PHE A 1 291 ? -10.337 1.458 54.916 1.00 32.81 321 PHE A O 1
ATOM 1322 N N . GLU A 1 292 ? -11.399 -0.357 54.235 1.00 30.93 322 GLU A N 1
ATOM 1323 C CA . GLU A 1 292 ? -11.548 -0.857 55.541 1.00 33.76 322 GLU A CA 1
ATOM 1324 C C . GLU A 1 292 ? -11.085 -2.279 55.395 1.00 34.85 322 GLU A C 1
ATOM 1325 O O . GLU A 1 292 ? -11.342 -2.884 54.357 1.00 33.51 322 GLU A O 1
ATOM 1331 N N . PHE A 1 293 ? -10.390 -2.823 56.391 1.00 33.77 323 PHE A N 1
ATOM 1332 C CA . PHE A 1 293 ? -10.126 -4.245 56.347 1.00 33.32 323 PHE A CA 1
ATOM 1333 C C . PHE A 1 293 ? -10.205 -4.774 57.735 1.00 33.30 323 PHE A C 1
ATOM 1334 O O . PHE A 1 293 ? -10.072 -4.053 58.704 1.00 32.78 323 PHE A O 1
ATOM 1342 N N . LYS A 1 294 ? -10.447 -6.075 57.834 1.00 34.39 324 LYS A N 1
ATOM 1343 C CA . LYS A 1 294 ? -10.272 -6.735 59.126 1.00 35.75 324 LYS A CA 1
ATOM 1344 C C . LYS A 1 294 ? -8.876 -7.292 59.320 1.00 34.10 324 LYS A C 1
ATOM 1345 O O . LYS A 1 294 ? -8.374 -8.014 58.483 1.00 34.47 324 LYS A O 1
ATOM 1351 N N . THR A 1 295 ? -8.242 -6.993 60.445 1.00 34.69 325 THR A N 1
ATOM 1352 C CA . THR A 1 295 ? -6.837 -7.422 60.654 1.00 36.28 325 THR A CA 1
ATOM 1353 C C . THR A 1 295 ? -6.747 -8.925 60.970 1.00 39.25 325 THR A C 1
ATOM 1354 O O . THR A 1 295 ? -7.725 -9.502 61.429 1.00 38.41 325 THR A O 1
ATOM 1358 N N . ASP A 1 296 ? -5.615 -9.524 60.638 1.00 39.33 326 ASP A N 1
ATOM 1359 C CA . ASP A 1 296 ? -5.325 -10.906 60.963 1.00 42.38 326 ASP A CA 1
ATOM 1360 C C . ASP A 1 296 ? -6.211 -11.862 60.181 1.00 42.90 326 ASP A C 1
ATOM 1361 O O . ASP A 1 296 ? -6.558 -12.924 60.669 1.00 42.58 326 ASP A O 1
ATOM 1366 N N . GLU A 1 297 ? -6.587 -11.487 58.954 1.00 43.27 327 GLU A N 1
ATOM 1367 C CA . GLU A 1 297 ? -7.352 -12.375 58.088 1.00 44.08 327 GLU A CA 1
ATOM 1368 C C . GLU A 1 297 ? -6.671 -12.449 56.732 1.00 42.12 327 GLU A C 1
ATOM 1369 O O . GLU A 1 297 ? -7.217 -12.980 55.810 1.00 41.23 327 GLU A O 1
ATOM 1375 N N . GLU A 1 298 ? -5.495 -11.837 56.585 1.00 41.18 328 GLU A N 1
ATOM 1376 C CA . GLU A 1 298 ? -4.867 -11.864 55.297 1.00 38.60 328 GLU A CA 1
ATOM 1377 C C . GLU A 1 298 ? -5.651 -11.013 54.316 1.00 35.95 328 GLU A C 1
ATOM 1378 O O . GLU A 1 298 ? -5.644 -11.242 53.106 1.00 35.02 328 GLU A O 1
ATOM 1384 N N . ALA A 1 299 ? -6.362 -10.065 54.867 1.00 32.89 329 ALA A N 1
ATOM 1385 C CA . ALA A 1 299 ? -7.018 -9.056 54.060 1.00 32.20 329 ALA A CA 1
ATOM 1386 C C . ALA A 1 299 ? -6.007 -8.107 53.345 1.00 30.91 329 ALA A C 1
ATOM 1387 O O . ALA A 1 299 ? -6.328 -7.432 52.327 1.00 30.71 329 ALA A O 1
ATOM 1389 N N . VAL A 1 300 ? -4.770 -8.065 53.849 1.00 29.08 330 VAL A N 1
ATOM 1390 C CA . VAL A 1 300 ? -3.761 -7.199 53.257 1.00 27.77 330 VAL A CA 1
ATOM 1391 C C . VAL A 1 300 ? -2.398 -7.905 53.334 1.00 29.03 330 VAL A C 1
ATOM 1392 O O . VAL A 1 300 ? -2.300 -8.885 53.995 1.00 25.76 330 VAL A O 1
ATOM 1396 N N . ILE A 1 301 ? -1.372 -7.418 52.646 1.00 26.57 331 ILE A N 1
ATOM 1397 C CA . ILE A 1 301 ? -0.007 -7.992 52.843 1.00 24.93 331 ILE A CA 1
ATOM 1398 C C . ILE A 1 301 ? 0.323 -8.009 54.330 1.00 26.73 331 ILE A C 1
ATOM 1399 O O . ILE A 1 301 ? -0.096 -7.190 55.125 1.00 26.01 331 ILE A O 1
ATOM 1404 N N . GLU A 1 302 ? 1.049 -9.050 54.714 1.00 26.09 332 GLU A N 1
ATOM 1405 C CA . GLU A 1 302 ? 1.400 -9.251 56.062 1.00 28.24 332 GLU A CA 1
ATOM 1406 C C . GLU A 1 302 ? 2.076 -8.035 56.694 1.00 24.56 332 GLU A C 1
ATOM 1407 O O . GLU A 1 302 ? 1.790 -7.693 57.796 1.00 28.34 332 GLU A O 1
ATOM 1413 N N . GLY A 1 303 ? 2.975 -7.348 55.999 1.00 28.59 333 GLY A N 1
ATOM 1414 C CA . GLY A 1 303 ? 3.577 -6.136 56.619 1.00 27.58 333 GLY A CA 1
ATOM 1415 C C . GLY A 1 303 ? 2.598 -5.031 56.995 1.00 29.04 333 GLY A C 1
ATOM 1416 O O . GLY A 1 303 ? 2.764 -4.370 58.020 1.00 27.45 333 GLY A O 1
ATOM 1417 N N . LEU A 1 304 ? 1.593 -4.778 56.171 1.00 27.93 334 LEU A N 1
ATOM 1418 C CA . LEU A 1 304 ? 0.527 -3.797 56.540 1.00 28.69 334 LEU A CA 1
ATOM 1419 C C . LEU A 1 304 ? -0.357 -4.358 57.662 1.00 27.55 334 LEU A C 1
ATOM 1420 O O . LEU A 1 304 ? -0.727 -3.680 58.590 1.00 28.33 334 LEU A O 1
ATOM 1425 N N . ASP A 1 305 ? -0.632 -5.629 57.611 1.00 29.38 335 ASP A N 1
ATOM 1426 C CA . ASP A 1 305 ? -1.502 -6.208 58.645 1.00 30.94 335 ASP A CA 1
ATOM 1427 C C . ASP A 1 305 ? -0.833 -5.986 60.026 1.00 31.79 335 ASP A C 1
ATOM 1428 O O . ASP A 1 305 ? -1.477 -5.532 60.995 1.00 33.57 335 ASP A O 1
ATOM 1433 N N . ARG A 1 306 ? 0.459 -6.315 60.123 1.00 31.56 336 ARG A N 1
ATOM 1434 C CA . ARG A 1 306 ? 1.180 -6.151 61.408 1.00 30.92 336 ARG A CA 1
ATOM 1435 C C . ARG A 1 306 ? 1.458 -4.722 61.801 1.00 29.48 336 ARG A C 1
ATOM 1436 O O . ARG A 1 306 ? 1.396 -4.370 62.980 1.00 26.61 336 ARG A O 1
ATOM 1444 N N . ALA A 1 307 ? 1.807 -3.899 60.842 1.00 28.03 337 ALA A N 1
ATOM 1445 C CA . ALA A 1 307 ? 1.938 -2.490 61.150 1.00 28.87 337 ALA A CA 1
ATOM 1446 C C . ALA A 1 307 ? 0.719 -1.864 61.810 1.00 29.95 337 ALA A C 1
ATOM 1447 O O . ALA A 1 307 ? 0.836 -1.041 62.729 1.00 30.03 337 ALA A O 1
ATOM 1449 N N . VAL A 1 308 ? -0.445 -2.134 61.260 1.00 29.23 338 VAL A N 1
ATOM 1450 C CA . VAL A 1 308 ? -1.646 -1.446 61.665 1.00 30.62 338 VAL A CA 1
ATOM 1451 C C . VAL A 1 308 ? -1.974 -1.868 63.098 1.00 31.01 338 VAL A C 1
ATOM 1452 O O . VAL A 1 308 ? -2.458 -1.029 63.881 1.00 31.13 338 VAL A O 1
ATOM 1456 N N . LEU A 1 309 ? -1.689 -3.130 63.492 1.00 31.51 339 LEU A N 1
ATOM 1457 C CA . LEU A 1 309 ? -1.846 -3.515 64.914 1.00 33.93 339 LEU A CA 1
ATOM 1458 C C . LEU A 1 309 ? -0.950 -2.663 65.784 1.00 34.61 339 LEU A C 1
ATOM 1459 O O . LEU A 1 309 ? -1.139 -2.632 66.980 1.00 36.61 339 LEU A O 1
ATOM 1464 N N . ASN A 1 310 ? 0.045 -1.956 65.214 1.00 33.13 340 ASN A N 1
ATOM 1465 C CA . ASN A 1 310 ? 0.952 -1.219 66.049 1.00 33.14 340 ASN A CA 1
ATOM 1466 C C . ASN A 1 310 ? 0.734 0.263 65.956 1.00 32.83 340 ASN A C 1
ATOM 1467 O O . ASN A 1 310 ? 1.593 1.028 66.340 1.00 32.86 340 ASN A O 1
ATOM 1472 N N . MET A 1 311 ? -0.402 0.691 65.407 1.00 31.32 341 MET A N 1
ATOM 1473 C CA . MET A 1 311 ? -0.601 2.133 65.159 1.00 28.94 341 MET A CA 1
ATOM 1474 C C . MET A 1 311 ? -1.774 2.617 66.007 1.00 31.99 341 MET A C 1
ATOM 1475 O O . MET A 1 311 ? -2.674 1.839 66.326 1.00 29.45 341 MET A O 1
ATOM 1480 N N . LYS A 1 312 ? -1.726 3.891 66.355 1.00 31.94 342 LYS A N 1
ATOM 1481 C CA . LYS A 1 312 ? -2.833 4.619 66.967 1.00 35.94 342 LYS A CA 1
ATOM 1482 C C . LYS A 1 312 ? -3.733 5.338 66.004 1.00 34.76 342 LYS A C 1
ATOM 1483 O O . LYS A 1 312 ? -3.329 5.687 64.891 1.00 34.46 342 LYS A O 1
ATOM 1489 N N . LYS A 1 313 ? -4.976 5.593 66.444 1.00 36.12 343 LYS A N 1
ATOM 1490 C CA . LYS A 1 313 ? -5.886 6.387 65.638 1.00 35.65 343 LYS A CA 1
ATOM 1491 C C . LYS A 1 313 ? -5.237 7.691 65.265 1.00 35.31 343 LYS A C 1
ATOM 1492 O O . LYS A 1 313 ? -4.785 8.447 66.128 1.00 35.15 343 LYS A O 1
ATOM 1498 N N . GLY A 1 314 ? -5.230 7.973 63.973 1.00 33.25 344 GLY A N 1
ATOM 1499 C CA . GLY A 1 314 ? -4.785 9.227 63.449 1.00 31.82 344 GLY A CA 1
ATOM 1500 C C . GLY A 1 314 ? -3.304 9.125 63.175 1.00 29.46 344 GLY A C 1
ATOM 1501 O O . GLY A 1 314 ? -2.735 10.012 62.625 1.00 28.91 344 GLY A O 1
ATOM 1502 N N . GLU A 1 315 ? -2.672 8.013 63.530 1.00 29.12 345 GLU A N 1
ATOM 1503 C CA . GLU A 1 315 ? -1.236 7.954 63.306 1.00 27.40 345 GLU A CA 1
ATOM 1504 C C . GLU A 1 315 ? -0.984 7.912 61.824 1.00 28.93 345 GLU A C 1
ATOM 1505 O O . GLU A 1 315 ? -1.820 7.336 61.039 1.00 26.71 345 GLU A O 1
ATOM 1511 N N . VAL A 1 316 ? 0.064 8.609 61.368 1.00 26.82 346 VAL A N 1
ATOM 1512 C CA . VAL A 1 316 ? 0.473 8.461 60.002 1.00 28.10 346 VAL A CA 1
ATOM 1513 C C . VAL A 1 316 ? 1.894 7.843 60.078 1.00 29.94 346 VAL A C 1
ATOM 1514 O O . VAL A 1 316 ? 2.771 8.359 60.821 1.00 28.80 346 VAL A O 1
ATOM 1518 N N . ALA A 1 317 ? 2.098 6.721 59.392 1.00 28.81 347 ALA A N 1
ATOM 1519 C CA . ALA A 1 317 ? 3.399 6.076 59.464 1.00 28.12 347 ALA A CA 1
ATOM 1520 C C . ALA A 1 317 ? 3.935 5.702 58.123 1.00 28.12 347 ALA A C 1
ATOM 1521 O O . ALA A 1 317 ? 3.187 5.556 57.157 1.00 28.89 347 ALA A O 1
ATOM 1523 N N . LEU A 1 318 ? 5.257 5.589 58.048 1.00 27.84 348 LEU A N 1
ATOM 1524 C CA . LEU A 1 318 ? 5.904 5.023 56.866 1.00 29.16 348 LEU A CA 1
ATOM 1525 C C . LEU A 1 318 ? 6.370 3.594 57.161 1.00 29.11 348 LEU A C 1
ATOM 1526 O O . LEU A 1 318 ? 7.199 3.373 58.071 1.00 27.51 348 LEU A O 1
ATOM 1531 N N . VAL A 1 319 ? 5.864 2.604 56.405 1.00 27.90 349 VAL A N 1
ATOM 1532 C CA . VAL A 1 319 ? 6.166 1.193 56.776 1.00 25.04 349 VAL A CA 1
ATOM 1533 C C . VAL A 1 319 ? 7.061 0.614 55.703 1.00 27.19 349 VAL A C 1
ATOM 1534 O O . VAL A 1 319 ? 6.687 0.604 54.522 1.00 26.38 349 VAL A O 1
ATOM 1538 N N . THR A 1 320 ? 8.291 0.212 56.061 1.00 25.25 350 THR A N 1
ATOM 1539 C CA . THR A 1 320 ? 9.122 -0.468 55.117 1.00 26.20 350 THR A CA 1
ATOM 1540 C C . THR A 1 320 ? 8.938 -1.964 55.222 1.00 26.30 350 THR A C 1
ATOM 1541 O O . THR A 1 320 ? 9.095 -2.515 56.272 1.00 25.92 350 THR A O 1
ATOM 1545 N N . ILE A 1 321 ? 8.651 -2.614 54.124 1.00 26.21 351 ILE A N 1
ATOM 1546 C CA . ILE A 1 321 ? 8.208 -4.022 54.229 1.00 27.96 351 ILE A CA 1
ATOM 1547 C C . ILE A 1 321 ? 9.022 -4.878 53.241 1.00 28.43 351 ILE A C 1
ATOM 1548 O O . ILE A 1 321 ? 9.013 -4.625 52.061 1.00 29.08 351 ILE A O 1
ATOM 1553 N N . PRO A 1 322 ? 9.830 -5.845 53.749 1.00 30.74 352 PRO A N 1
ATOM 1554 C CA . PRO A 1 322 ? 10.572 -6.681 52.736 1.00 29.89 352 PRO A CA 1
ATOM 1555 C C . PRO A 1 322 ? 9.602 -7.559 51.974 1.00 28.85 352 PRO A C 1
ATOM 1556 O O . PRO A 1 322 ? 8.457 -7.731 52.422 1.00 27.53 352 PRO A O 1
ATOM 1560 N N . PRO A 1 323 ? 10.055 -8.130 50.861 1.00 28.68 353 PRO A N 1
ATOM 1561 C CA . PRO A 1 323 ? 9.196 -8.897 49.927 1.00 29.95 353 PRO A CA 1
ATOM 1562 C C . PRO A 1 323 ? 8.423 -10.018 50.547 1.00 30.52 353 PRO A C 1
ATOM 1563 O O . PRO A 1 323 ? 7.203 -10.178 50.220 1.00 28.99 353 PRO A O 1
ATOM 1567 N N . GLU A 1 324 ? 9.018 -10.722 51.522 1.00 32.08 354 GLU A N 1
ATOM 1568 C CA . GLU A 1 324 ? 8.387 -11.940 52.053 1.00 34.29 354 GLU A CA 1
ATOM 1569 C C . GLU A 1 324 ? 7.212 -11.530 52.878 1.00 34.31 354 GLU A C 1
ATOM 1570 O O . GLU A 1 324 ? 6.355 -12.375 53.156 1.00 34.94 354 GLU A O 1
ATOM 1576 N N . TYR A 1 325 ? 7.134 -10.238 53.264 1.00 30.80 355 TYR A N 1
ATOM 1577 C CA . TYR A 1 325 ? 5.924 -9.778 53.991 1.00 29.70 355 TYR A CA 1
ATOM 1578 C C . TYR A 1 325 ? 5.055 -8.837 53.136 1.00 28.07 355 TYR A C 1
ATOM 1579 O O . TYR A 1 325 ? 4.213 -8.153 53.624 1.00 27.53 355 TYR A O 1
ATOM 1588 N N . ALA A 1 326 ? 5.334 -8.793 51.861 1.00 27.64 356 ALA A N 1
ATOM 1589 C CA . ALA A 1 326 ? 4.587 -7.987 50.941 1.00 28.40 356 ALA A CA 1
ATOM 1590 C C . ALA A 1 326 ? 4.207 -8.849 49.701 1.00 29.12 356 ALA A C 1
ATOM 1591 O O . ALA A 1 326 ? 3.409 -9.768 49.793 1.00 27.34 356 ALA A O 1
ATOM 1593 N N . TYR A 1 327 ? 4.750 -8.550 48.551 1.00 29.34 357 TYR A N 1
ATOM 1594 C CA . TYR A 1 327 ? 4.171 -9.216 47.360 1.00 32.21 357 TYR A CA 1
ATOM 1595 C C . TYR A 1 327 ? 4.977 -10.470 47.035 1.00 34.20 357 TYR A C 1
ATOM 1596 O O . TYR A 1 327 ? 4.562 -11.267 46.203 1.00 36.66 357 TYR A O 1
ATOM 1605 N N . GLY A 1 328 ? 6.111 -10.640 47.703 1.00 35.00 358 GLY A N 1
ATOM 1606 C CA . GLY A 1 328 ? 6.874 -11.888 47.552 1.00 36.91 358 GLY A CA 1
ATOM 1607 C C . GLY A 1 328 ? 7.548 -11.911 46.204 1.00 39.15 358 GLY A C 1
ATOM 1608 O O . GLY A 1 328 ? 7.910 -10.862 45.653 1.00 36.26 358 GLY A O 1
ATOM 1609 N N . SER A 1 329 ? 7.633 -13.134 45.644 1.00 41.23 359 SER A N 1
ATOM 1610 C CA . SER A 1 329 ? 8.416 -13.447 44.448 1.00 44.79 359 SER A CA 1
ATOM 1611 C C . SER A 1 329 ? 7.654 -13.363 43.131 1.00 46.07 359 SER A C 1
ATOM 1612 O O . SER A 1 329 ? 8.172 -13.634 42.069 1.00 47.17 359 SER A O 1
ATOM 1615 N N . THR A 1 330 ? 6.415 -12.917 43.172 1.00 47.11 360 THR A N 1
ATOM 1616 C CA . THR A 1 330 ? 5.742 -12.693 41.926 1.00 46.96 360 THR A CA 1
ATOM 1617 C C . THR A 1 330 ? 5.406 -11.199 41.752 1.00 45.14 360 THR A C 1
ATOM 1618 O O . THR A 1 330 ? 5.096 -10.464 42.748 1.00 43.60 360 THR A O 1
ATOM 1622 N N . GLU A 1 331 ? 5.509 -10.753 40.498 1.00 41.73 361 GLU A N 1
ATOM 1623 C CA . GLU A 1 331 ? 5.240 -9.368 40.163 1.00 43.73 361 GLU A CA 1
ATOM 1624 C C . GLU A 1 331 ? 3.811 -8.988 40.575 1.00 43.15 361 GLU A C 1
ATOM 1625 O O . GLU A 1 331 ? 2.883 -9.840 40.494 1.00 41.70 361 GLU A O 1
ATOM 1631 N N . SER A 1 332 ? 3.618 -7.734 40.994 1.00 41.29 362 SER A N 1
ATOM 1632 C CA . SER A 1 332 ? 2.256 -7.304 41.263 1.00 41.95 362 SER A CA 1
ATOM 1633 C C . SER A 1 332 ? 1.979 -6.130 40.304 1.00 43.07 362 SER A C 1
ATOM 1634 O O . SER A 1 332 ? 2.612 -5.069 40.415 1.00 42.02 362 SER A O 1
ATOM 1637 N N . LYS A 1 333 ? 1.039 -6.340 39.381 1.00 45.21 363 LYS A N 1
ATOM 1638 C CA . LYS A 1 333 ? 0.646 -5.368 38.358 1.00 47.83 363 LYS A CA 1
ATOM 1639 C C . LYS A 1 333 ? -0.259 -4.267 38.940 1.00 49.51 363 LYS A C 1
ATOM 1640 O O . LYS A 1 333 ? -1.461 -4.437 39.045 1.00 49.99 363 LYS A O 1
ATOM 1646 N N . GLN A 1 334 ? 0.326 -3.152 39.347 1.00 49.83 364 GLN A N 1
ATOM 1647 C CA . GLN A 1 334 ? -0.446 -2.122 40.000 1.00 51.32 364 GLN A CA 1
ATOM 1648 C C . GLN A 1 334 ? -0.347 -0.865 39.147 1.00 52.43 364 GLN A C 1
ATOM 1649 O O . GLN A 1 334 ? -0.276 -0.954 37.917 1.00 53.51 364 GLN A O 1
ATOM 1655 N N . ASP A 1 335 ? -0.310 0.314 39.749 1.00 52.82 365 ASP A N 1
ATOM 1656 C CA . ASP A 1 335 ? -0.126 1.493 38.888 1.00 52.86 365 ASP A CA 1
ATOM 1657 C C . ASP A 1 335 ? 1.227 1.385 38.185 1.00 51.46 365 ASP A C 1
ATOM 1658 O O . ASP A 1 335 ? 1.317 1.773 37.030 1.00 51.36 365 ASP A O 1
ATOM 1663 N N . ALA A 1 336 ? 2.271 0.881 38.863 1.00 48.60 366 ALA A N 1
ATOM 1664 C CA . ALA A 1 336 ? 3.415 0.309 38.148 1.00 46.91 366 ALA A CA 1
ATOM 1665 C C . ALA A 1 336 ? 3.600 -1.129 38.642 1.00 45.56 366 ALA A C 1
ATOM 1666 O O . ALA A 1 336 ? 2.975 -1.577 39.623 1.00 44.25 366 ALA A O 1
ATOM 1668 N N . ILE A 1 337 ? 4.381 -1.903 37.915 1.00 43.09 367 ILE A N 1
ATOM 1669 C CA . ILE A 1 337 ? 4.527 -3.293 38.313 1.00 41.62 367 ILE A CA 1
ATOM 1670 C C . ILE A 1 337 ? 5.491 -3.251 39.470 1.00 38.26 367 ILE A C 1
ATOM 1671 O O . ILE A 1 337 ? 6.510 -2.569 39.413 1.00 39.99 367 ILE A O 1
ATOM 1676 N N . VAL A 1 338 ? 5.180 -3.960 40.525 1.00 34.85 368 VAL A N 1
ATOM 1677 C CA . VAL A 1 338 ? 6.118 -4.125 41.583 1.00 32.50 368 VAL A CA 1
ATOM 1678 C C . VAL A 1 338 ? 6.976 -5.335 41.151 1.00 32.65 368 VAL A C 1
ATOM 1679 O O . VAL A 1 338 ? 6.467 -6.436 41.043 1.00 31.73 368 VAL A O 1
ATOM 1683 N N . PRO A 1 339 ? 8.268 -5.108 40.880 1.00 32.86 369 PRO A N 1
ATOM 1684 C CA . PRO A 1 339 ? 9.093 -6.227 40.447 1.00 30.29 369 PRO A CA 1
ATOM 1685 C C . PRO A 1 339 ? 9.083 -7.283 41.558 1.00 30.92 369 PRO A C 1
ATOM 1686 O O . PRO A 1 339 ? 8.919 -6.959 42.717 1.00 32.60 369 PRO A O 1
ATOM 1690 N N . PRO A 1 340 ? 9.184 -8.566 41.216 1.00 32.74 370 PRO A N 1
ATOM 1691 C CA . PRO A 1 340 ? 9.314 -9.636 42.256 1.00 31.22 370 PRO A CA 1
ATOM 1692 C C . PRO A 1 340 ? 10.439 -9.336 43.209 1.00 32.09 370 PRO A C 1
ATOM 1693 O O . PRO A 1 340 ? 11.392 -8.672 42.809 1.00 32.12 370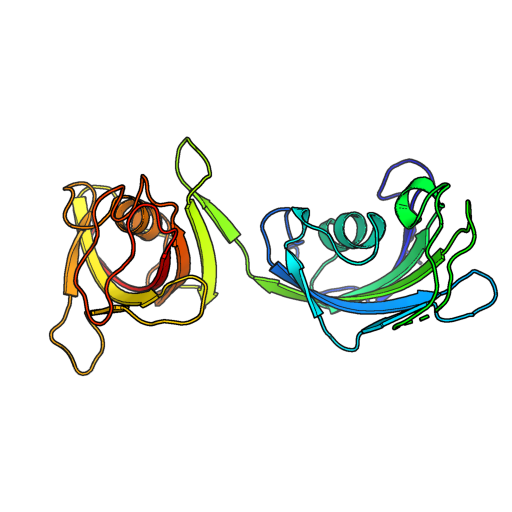 PRO A O 1
ATOM 1697 N N . ASN A 1 341 ? 10.333 -9.808 44.469 1.00 31.82 371 ASN A N 1
ATOM 1698 C CA . ASN A 1 341 ? 11.346 -9.619 45.457 1.00 32.54 371 ASN A CA 1
ATOM 1699 C C . ASN A 1 341 ? 11.623 -8.133 45.791 1.00 32.81 371 ASN A C 1
ATOM 1700 O O . ASN A 1 341 ? 12.715 -7.823 46.195 1.00 31.34 371 ASN A O 1
ATOM 1705 N N . SER A 1 342 ? 10.611 -7.256 45.694 1.00 30.34 372 SER A N 1
ATOM 1706 C CA . SER A 1 342 ? 10.794 -5.795 46.046 1.00 31.64 372 SER A CA 1
ATOM 1707 C C . SER A 1 342 ? 10.480 -5.520 47.532 1.00 30.98 372 SER A C 1
ATOM 1708 O O . SER A 1 342 ? 9.402 -5.933 48.089 1.00 30.32 372 SER A O 1
ATOM 1711 N N . THR A 1 343 ? 11.294 -4.732 48.159 1.00 30.98 373 THR A N 1
ATOM 1712 C CA . THR A 1 343 ? 10.841 -4.168 49.401 1.00 32.72 373 THR A CA 1
ATOM 1713 C C . THR A 1 343 ? 10.051 -2.962 49.095 1.00 31.83 373 THR A C 1
ATOM 1714 O O . THR A 1 343 ? 10.359 -2.246 48.200 1.00 32.24 373 THR A O 1
ATOM 1718 N N . VAL A 1 344 ? 8.983 -2.748 49.852 1.00 29.97 374 VAL A N 1
ATOM 1719 C CA . VAL A 1 344 ? 8.030 -1.739 49.421 1.00 28.62 374 VAL A CA 1
ATOM 1720 C C . VAL A 1 344 ? 7.815 -0.830 50.639 1.00 29.45 374 VAL A C 1
ATOM 1721 O O . VAL A 1 344 ? 8.049 -1.253 51.740 1.00 28.18 374 VAL A O 1
ATOM 1725 N N . ILE A 1 345 ? 7.391 0.405 50.421 1.00 27.88 375 ILE A N 1
ATOM 1726 C CA . ILE A 1 345 ? 7.162 1.266 51.511 1.00 28.44 375 ILE A CA 1
ATOM 1727 C C . ILE A 1 345 ? 5.707 1.655 51.465 1.00 29.21 375 ILE A C 1
ATOM 1728 O O . ILE A 1 345 ? 5.198 2.063 50.414 1.00 29.78 375 ILE A O 1
ATOM 1733 N N . TYR A 1 346 ? 4.996 1.500 52.569 1.00 27.36 376 TYR A N 1
ATOM 1734 C CA . TYR A 1 346 ? 3.612 1.999 52.582 1.00 27.88 376 TYR A CA 1
ATOM 1735 C C . TYR A 1 346 ? 3.587 3.177 53.490 1.00 27.74 376 TYR A C 1
ATOM 1736 O O . TYR A 1 346 ? 3.955 3.077 54.699 1.00 28.77 376 TYR A O 1
ATOM 1745 N N . GLU A 1 347 ? 3.033 4.273 53.011 1.00 25.60 377 GLU A N 1
ATOM 1746 C CA . GLU A 1 347 ? 2.604 5.276 53.888 1.00 24.05 377 GLU A CA 1
ATOM 1747 C C . GLU A 1 347 ? 1.171 5.010 54.346 1.00 25.73 377 GLU A C 1
ATOM 1748 O O . GLU A 1 347 ? 0.325 4.710 53.545 1.00 26.37 377 GLU A O 1
ATOM 1754 N N . VAL A 1 348 ? 0.889 5.047 55.640 1.00 24.69 378 VAL A N 1
ATOM 1755 C CA . VAL A 1 348 ? -0.374 4.538 56.083 1.00 24.26 378 VAL A CA 1
ATOM 1756 C C . VAL A 1 348 ? -0.914 5.547 57.046 1.00 25.98 378 VAL A C 1
ATOM 1757 O O . VAL A 1 348 ? -0.182 5.943 57.974 1.00 23.88 378 VAL A O 1
ATOM 1761 N N . GLU A 1 349 ? -2.217 5.875 56.919 1.00 25.07 379 GLU A N 1
ATOM 1762 C CA . GLU A 1 349 ? -2.832 6.633 57.977 1.00 24.75 379 GLU A CA 1
ATOM 1763 C C . GLU A 1 349 ? -3.915 5.729 58.543 1.00 26.24 379 GLU A C 1
ATOM 1764 O O . GLU A 1 349 ? -4.756 5.253 57.808 1.00 26.98 379 GLU A O 1
ATOM 1770 N N . LEU A 1 350 ? -3.922 5.502 59.828 1.00 25.83 380 LEU A N 1
ATOM 1771 C CA . LEU A 1 350 ? -4.989 4.750 60.437 1.00 29.91 380 LEU A CA 1
ATOM 1772 C C . LEU A 1 350 ? -6.044 5.780 60.794 1.00 31.16 380 LEU A C 1
ATOM 1773 O O . LEU A 1 350 ? -5.833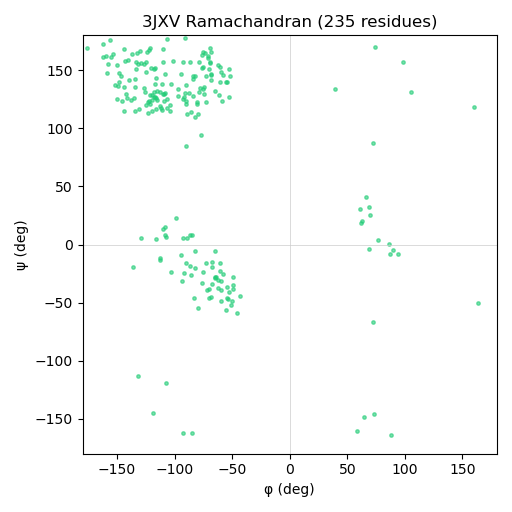 6.648 61.657 1.00 30.12 380 LEU A O 1
ATOM 1778 N N . VAL A 1 351 ? -7.161 5.674 60.098 1.00 32.86 381 VAL A N 1
ATOM 1779 C CA . VAL A 1 351 ? -8.246 6.647 60.236 1.00 33.17 381 VAL A CA 1
ATOM 1780 C C . VAL A 1 351 ? -9.071 6.349 61.473 1.00 35.38 381 VAL A C 1
ATOM 1781 O O . VAL A 1 351 ? -9.246 7.227 62.290 1.00 35.40 381 VAL A O 1
ATOM 1785 N N . SER A 1 352 ? -9.586 5.123 61.604 1.00 35.79 382 SER A N 1
ATOM 1786 C CA . SER A 1 352 ? -10.275 4.755 62.825 1.00 38.10 382 SER A CA 1
ATOM 1787 C C . SER A 1 352 ? -10.339 3.235 62.858 1.00 37.56 382 SER A C 1
ATOM 1788 O O . SER A 1 352 ? -9.869 2.532 61.927 1.00 35.39 382 SER A O 1
ATOM 1791 N N . PHE A 1 353 ? -10.806 2.694 63.981 1.00 36.25 383 PHE A N 1
ATOM 1792 C CA . PHE A 1 353 ? -10.873 1.242 64.065 1.00 37.64 383 PHE A CA 1
ATOM 1793 C C . PHE A 1 353 ? -11.927 0.885 65.060 1.00 39.95 383 PHE A C 1
ATOM 1794 O O . PHE A 1 353 ? -12.307 1.734 65.839 1.00 40.94 383 PHE A O 1
ATOM 1802 N N . VAL A 1 354 ? -12.392 -0.331 65.006 1.00 40.48 384 VAL A N 1
ATOM 1803 C CA . VAL A 1 354 ? -13.312 -0.793 66.020 1.00 45.33 384 VAL A CA 1
ATOM 1804 C C . VAL A 1 354 ? -12.789 -2.144 66.394 1.00 45.62 384 VAL A C 1
ATOM 1805 O O . VAL A 1 354 ? -12.720 -3.041 65.585 1.00 46.33 384 VAL A O 1
ATOM 1809 N N . LYS A 1 355 ? -12.355 -2.251 67.627 1.00 48.68 385 LYS A N 1
ATOM 1810 C CA . LYS A 1 355 ? -11.716 -3.446 68.039 1.00 50.85 385 LYS A CA 1
ATOM 1811 C C . LYS A 1 355 ? -12.658 -4.603 68.294 1.00 53.86 385 LYS A C 1
ATOM 1812 O O . LYS A 1 355 ? -13.844 -4.408 68.582 1.00 54.35 385 LYS A O 1
ATOM 1818 N N . ASP A 1 356 ? -12.105 -5.792 68.096 1.00 55.92 386 ASP A N 1
ATOM 1819 C CA . ASP A 1 356 ? -12.818 -7.040 68.100 1.00 58.56 386 ASP A CA 1
ATOM 1820 C C . ASP A 1 356 ? -13.020 -7.502 69.553 1.00 59.62 386 ASP A C 1
ATOM 1821 O O . ASP A 1 356 ? -12.360 -6.984 70.468 1.00 60.14 386 ASP A O 1
#

Organism: Triticum aestivum (NCBI:txid4565)

Secondary structure (DSSP, 8-state):
--EEETTSSSSEEEEEEE--BSS----TT-EEEEEEEEEETTS-EEEEEEEEEEEGGG-BSBHHHHHHHTT--BT-EEEEEE-GGGTTTTT-B------B-TT--EEEEEEEEEEE-EEEESTT--EEEEEEE--BSS----TT-EEEEEEEEEESSS-EEEEES-TTS---EEETTTTSS-HHHHHHHTT--BT-EEEEEE-GGGTTTTS-EESSSEE-TT--EEEEEEEEEEE--

CATH classification: 3.10.50.40 (+1 more: 3.10.50.40)

Solvent-accessible surface area: 12494 Å² total; per-residue (Å²): 149,45,73,120,53,22,16,178,89,15,5,0,73,6,78,37,102,113,135,12,86,129,212,98,60,2,144,60,20,4,31,0,66,0,70,15,47,0,41,24,127,116,40,60,59,8,25,125,22,156,34,42,76,16,38,0,97,116,24,52,39,8,74,0,0,15,75,0,0,82,51,0,63,70,17,3,84,2,44,0,44,3,95,19,138,43,7,37,22,142,175,9,65,107,64,110,116,35,52,4,63,80,94,18,24,1,32,0,45,4,43,0,35,37,50,64,60,15,52,57,8,24,152,60,115,110,0,55,6,41,15,72,132,112,20,111,41,184,107,88,4,60,108,12,0,51,0,33,1,49,4,32,0,74,24,117,90,51,51,65,1,31,81,85,8,35,125,120,63,146,114,29,105,10,85,0,82,96,154,52,22,28,78,0,1,15,103,0,0,40,45,0,33,93,21,3,22,0,46,0,36,0,19,25,90,38,19,49,22,83,93,74,20,155,56,116,38,81,2,67,61,100,21,44,0,36,6,66,0,52,0,51,36,36,118,71,115

Foldseek 3Di:
DDWDPLVVPVQKIKAWPDAADDDAFADQQKKFKKWKWKFFVVRHTQDTGPIDIDRLNVDDQWQVVSSVRNVGHAFIKIKMWHWCVGHVAQVFADHDVDTGHHGTIMIMIMTTHGIWHWFQWDPPSQKIKTWPAAADDDDAADQFKKWWKWKWKAFPVGRTFDTAQDPVHPTDIGGAPPPRFQQSVSGVRRVGHAQIWIKIWAWQVRHVAQDWDPGSHIQHHRTTMIMTMTTHGIGYD

Radius of gyration: 21.43 Å; Cα contacts (8 Å, |Δi|>4): 634; chains: 1; bounding box: 59×38×45 Å

Sequence (237 aa):
TSVRDIAKDGGIFKKILKEGDKWENPKDPDEVFVKYEARLEDGTVVSKSEGVEFTVKDGHLCPALAKAVKTMKKGEKVLLAVKPQYGFGEMGRPAAGGAVPPNASLVIDLELVSWKTVTEIGDDKKILKKVLKEEGYERPNEGAVVTVKITGKLQDGTVFLKKGHDEQEPFEFKTDEEAVIEGLDRAVLNMKKGEVALVTIPPEYAYGSTESKQDAIVPPNSTVIYEVELVSFVKD

B-factor: mean 39.91, std 11.11, range [21.37, 86.14]

Nearest PDB structures (foldseek):
  3jxv-assembly1_A  TM=1.004E+00  e=1.533E-44  Triticum aestivum
  3jym-assembly1_A  TM=9.997E-01  e=4.969E-40  Triticum aestivum
  3jym-assembly2_B  TM=9.991E-01  e=1.594E-39  Triticum aestivum
  1n1a-assembly1_B  TM=9.251E-01  e=1.965E-08  Homo sapiens
  9euc-assembly1_A  TM=8.872E-01  e=3.608E-08  Homo sapiens